Protein AF-0000000082841157 (afdb_homodimer)

Structure (mmCIF, N/CA/C/O backbone):
data_AF-0000000082841157-model_v1
#
loop_
_entity.id
_entity.type
_entity.pdbx_description
1 polymer 'Dynein light chain'
#
loop_
_atom_site.group_PDB
_atom_site.id
_atom_site.type_symbol
_atom_site.label_atom_id
_atom_site.label_alt_id
_atom_site.label_comp_id
_atom_site.label_asym_id
_atom_site.label_entity_id
_atom_site.label_seq_id
_atom_site.pdbx_PDB_ins_code
_atom_site.Cartn_x
_atom_site.Cartn_y
_atom_site.Cartn_z
_atom_site.occupancy
_atom_site.B_iso_or_equiv
_atom_site.auth_seq_id
_atom_site.auth_comp_id
_atom_site.auth_asym_id
_atom_site.auth_atom_id
_atom_site.pdbx_PDB_model_num
ATOM 1 N N . MET A 1 1 ? -47.795 63.375 42.175 1 25.03 1 MET A N 1
ATOM 2 C CA . MET A 1 1 ? -47.16 64.369 41.315 1 25.03 1 MET A CA 1
ATOM 3 C C . MET A 1 1 ? -45.869 64.887 41.943 1 25.03 1 MET A C 1
ATOM 5 O O . MET A 1 1 ? -45.318 65.895 41.497 1 25.03 1 MET A O 1
ATOM 9 N N . ASN A 1 2 ? -45.456 64.253 43.171 1 25.73 2 ASN A N 1
ATOM 10 C CA . ASN A 1 2 ? -44.278 64.797 43.839 1 25.73 2 ASN A CA 1
ATOM 11 C C . ASN A 1 2 ? -43.046 64.738 42.94 1 25.73 2 ASN A C 1
ATOM 13 O O . ASN A 1 2 ? -42.687 63.669 42.443 1 25.73 2 ASN A O 1
ATOM 17 N N . LEU A 1 3 ? -42.666 65.901 42.311 1 23.17 3 LEU A N 1
ATOM 18 C CA . LEU A 1 3 ? -41.691 66.565 41.453 1 23.17 3 LEU A CA 1
ATOM 19 C C . LEU A 1 3 ? -40.285 66.439 42.029 1 23.17 3 LEU A C 1
ATOM 21 O O . LEU A 1 3 ? -39.968 67.061 43.046 1 23.17 3 LEU A O 1
ATOM 25 N N . LEU A 1 4 ? -39.888 65.17 42.385 1 26.65 4 LEU A N 1
ATOM 26 C CA . LEU A 1 4 ? -38.624 64.921 43.07 1 26.65 4 LEU A CA 1
ATOM 27 C C . LEU A 1 4 ? -37.456 65.502 42.281 1 26.65 4 LEU A C 1
ATOM 29 O O . LEU A 1 4 ? -37.29 65.201 41.096 1 26.65 4 LEU A O 1
ATOM 33 N N . THR A 1 5 ? -37.166 66.819 42.562 1 25.97 5 THR A N 1
ATOM 34 C CA . THR A 1 5 ? -36.203 67.767 42.012 1 25.97 5 THR A CA 1
ATOM 35 C C . THR A 1 5 ? -34.8 67.168 42.001 1 25.97 5 THR A C 1
ATOM 37 O O . THR A 1 5 ? -34.309 66.705 43.032 1 25.97 5 THR A O 1
ATOM 40 N N . MET A 1 6 ? -34.453 66.586 40.915 1 25.11 6 MET A N 1
ATOM 41 C CA . MET A 1 6 ? -33.321 65.774 40.478 1 25.11 6 MET A CA 1
ATOM 42 C C . MET A 1 6 ? -32.03 66.587 40.497 1 25.11 6 MET A C 1
ATOM 44 O O . MET A 1 6 ? -31.922 67.604 39.809 1 25.11 6 MET A O 1
ATOM 48 N N . MET A 1 7 ? -31.578 66.875 41.772 1 29.62 7 MET A N 1
ATOM 49 C CA . MET A 1 7 ? -30.447 67.789 41.905 1 29.62 7 MET A CA 1
ATOM 50 C C . MET A 1 7 ? -29.285 67.348 41.021 1 29.62 7 MET A C 1
ATOM 52 O O . MET A 1 7 ? -29.064 66.151 40.83 1 29.62 7 MET A O 1
ATOM 56 N N . PRO A 1 8 ? -28.659 68.215 40.203 1 27.72 8 PRO A N 1
ATOM 57 C CA . PRO A 1 8 ? -27.721 68.138 39.081 1 27.72 8 PRO A CA 1
ATOM 58 C C . PRO A 1 8 ? -26.309 67.753 39.517 1 27.72 8 PRO A C 1
ATOM 60 O O . PRO A 1 8 ? -25.715 68.427 40.364 1 27.72 8 PRO A O 1
ATOM 63 N N . TRP A 1 9 ? -26.11 66.472 40.032 1 28.31 9 TRP A N 1
ATOM 64 C CA . TRP A 1 9 ? -24.869 66.104 40.706 1 28.31 9 TRP A CA 1
ATOM 65 C C . TRP A 1 9 ? -23.658 66.48 39.859 1 28.31 9 TRP A C 1
ATOM 67 O O . TRP A 1 9 ? -23.705 66.404 38.629 1 28.31 9 TRP A O 1
ATOM 77 N N . LYS A 1 10 ? -22.808 67.336 40.467 1 29.37 10 LYS A N 1
ATOM 78 C CA . LYS A 1 10 ? -21.567 68.008 40.094 1 29.37 10 LYS A CA 1
ATOM 79 C C . LYS A 1 10 ? -20.581 67.03 39.461 1 29.37 10 LYS A C 1
ATOM 81 O O . LYS A 1 10 ? -20.353 65.94 39.991 1 29.37 10 LYS A O 1
ATOM 86 N N . ARG A 1 11 ? -20.259 67.183 38.201 1 27.43 11 ARG A N 1
ATOM 87 C CA . ARG A 1 11 ? -19.461 66.531 37.168 1 27.43 11 ARG A CA 1
ATOM 88 C C . ARG A 1 11 ? -17.984 66.516 37.544 1 27.43 11 ARG A C 1
ATOM 90 O O . ARG A 1 11 ? -17.31 67.546 37.478 1 27.43 11 ARG A O 1
ATOM 97 N N . ARG A 1 12 ? -17.567 65.983 38.762 1 27.89 12 ARG A N 1
ATOM 98 C CA . ARG A 1 12 ? -16.152 66.096 39.098 1 27.89 12 ARG A CA 1
ATOM 99 C C . ARG A 1 12 ? -15.278 65.514 37.992 1 27.89 12 ARG A C 1
ATOM 101 O O . ARG A 1 12 ? -15.516 64.396 37.53 1 27.89 12 ARG A O 1
ATOM 108 N N . SER A 1 13 ? -14.61 66.364 37.188 1 26.44 13 SER A N 1
ATOM 109 C CA . SER A 1 13 ? -13.725 66.227 36.037 1 26.44 13 SER A CA 1
ATOM 110 C C . SER A 1 13 ? -12.478 65.424 36.391 1 26.44 13 SER A C 1
ATOM 112 O O . SER A 1 13 ? -11.511 65.398 35.626 1 26.44 13 SER A O 1
ATOM 114 N N . THR A 1 14 ? -12.53 64.388 37.203 1 25.85 14 THR A N 1
ATOM 115 C CA . THR A 1 14 ? -11.249 63.808 37.59 1 25.85 14 THR A CA 1
ATOM 116 C C . THR A 1 14 ? -10.481 63.324 36.364 1 25.85 14 THR A C 1
ATOM 118 O O . THR A 1 14 ? -10.966 62.471 35.617 1 25.85 14 THR A O 1
ATOM 121 N N . THR A 1 15 ? -9.624 64.118 35.759 1 28.81 15 THR A N 1
ATOM 122 C CA . THR A 1 15 ? -8.718 63.905 34.636 1 28.81 15 THR A CA 1
ATOM 123 C C . THR A 1 15 ? -7.68 62.838 34.974 1 28.81 15 THR A C 1
ATOM 125 O O . THR A 1 15 ? -6.771 63.079 35.771 1 28.81 15 THR A O 1
ATOM 128 N N . SER A 1 16 ? -7.961 61.821 35.714 1 26.24 16 SER A N 1
ATOM 129 C CA . SER A 1 16 ? -6.819 60.976 36.044 1 26.24 16 SER A CA 1
ATOM 130 C C . SER A 1 16 ? -6.09 60.515 34.786 1 26.24 16 SER A C 1
ATOM 132 O O . SER A 1 16 ? -6.718 60.033 33.841 1 26.24 16 SER A O 1
ATOM 134 N N . GLU A 1 17 ? -4.877 61.111 34.537 1 29.9 17 GLU A N 1
ATOM 135 C CA . GLU A 1 17 ? -3.842 60.88 33.534 1 29.9 17 GLU A CA 1
ATOM 136 C C . GLU A 1 17 ? -3.36 59.432 33.561 1 29.9 17 GLU A C 1
ATOM 138 O O . GLU A 1 17 ? -2.836 58.965 34.574 1 29.9 17 GLU A O 1
ATOM 143 N N . LEU A 1 18 ? -4.173 58.496 33.195 1 28.46 18 LEU A N 1
ATOM 144 C CA . LEU A 1 18 ? -3.761 57.103 33.07 1 28.46 18 LEU A CA 1
ATOM 145 C C . LEU A 1 18 ? -2.479 56.987 32.251 1 28.46 18 LEU A C 1
ATOM 147 O O . LEU A 1 18 ? -2.436 57.409 31.094 1 28.46 18 LEU A O 1
ATOM 151 N N . GLU A 1 19 ? -1.321 57.091 32.99 1 32.47 19 GLU A N 1
ATOM 152 C CA . GLU A 1 19 ? -0.021 56.784 32.403 1 32.47 19 GLU A CA 1
ATOM 153 C C . GLU A 1 19 ? -0.034 55.422 31.713 1 32.47 19 GLU A C 1
ATOM 155 O O . GLU A 1 19 ? -0.36 54.409 32.335 1 32.47 19 GLU A O 1
ATOM 160 N N . ALA A 1 20 ? -0.44 55.362 30.49 1 29.13 20 ALA A N 1
ATOM 161 C CA . ALA A 1 20 ? -0.392 54.2 29.607 1 29.13 20 ALA A CA 1
ATOM 162 C C . ALA A 1 20 ? 0.996 53.565 29.611 1 29.13 20 ALA A C 1
ATOM 164 O O . ALA A 1 20 ? 1.971 54.186 29.181 1 29.13 20 ALA A O 1
ATOM 165 N N . LYS A 1 21 ? 1.338 52.951 30.678 1 32.74 21 LYS A N 1
ATOM 166 C CA . LYS A 1 21 ? 2.572 52.189 30.51 1 32.74 21 LYS A CA 1
ATOM 167 C C . LYS A 1 21 ? 2.485 51.261 29.302 1 32.74 21 LYS A C 1
ATOM 169 O O . LYS A 1 21 ? 1.537 50.483 29.178 1 32.74 21 LYS A O 1
ATOM 174 N N . SER A 1 22 ? 2.921 51.726 28.148 1 29.24 22 SER A N 1
ATOM 175 C CA . SER A 1 22 ? 3.137 50.991 26.906 1 29.24 22 SER A CA 1
ATOM 176 C C . SER A 1 22 ? 3.896 49.692 27.158 1 29.24 22 SER A C 1
ATOM 178 O O . SER A 1 22 ? 5.013 49.711 27.68 1 29.24 22 SER A O 1
ATOM 180 N N . THR A 1 23 ? 3.288 48.741 27.791 1 33.14 23 THR A N 1
ATOM 181 C CA . THR A 1 23 ? 3.926 47.431 27.717 1 33.14 23 THR A CA 1
ATOM 182 C C . THR A 1 23 ? 4.351 47.116 26.285 1 33.14 23 THR A C 1
ATOM 184 O O . THR A 1 23 ? 3.56 47.262 25.351 1 33.14 23 THR A O 1
ATOM 187 N N . SER A 1 24 ? 5.631 47.301 25.966 1 30.2 24 SER A N 1
ATOM 188 C CA . SER A 1 24 ? 6.352 46.902 24.761 1 30.2 24 SER A CA 1
ATOM 189 C C . SER A 1 24 ? 6.03 45.462 24.375 1 30.2 24 SER A C 1
ATOM 191 O O . SER A 1 24 ? 6.042 44.568 25.224 1 30.2 24 SER A O 1
ATOM 193 N N . ASP A 1 25 ? 5.039 45.258 23.518 1 35.91 25 ASP A N 1
ATOM 194 C CA . ASP A 1 25 ? 4.733 44.036 22.781 1 35.91 25 ASP A CA 1
ATOM 195 C C . ASP A 1 25 ? 6.008 43.373 22.264 1 35.91 25 ASP A C 1
ATOM 197 O O . ASP A 1 25 ? 6.71 43.937 21.423 1 35.91 25 ASP A O 1
ATOM 201 N N . SER A 1 26 ? 6.878 42.863 23.07 1 37.74 26 SER A N 1
AT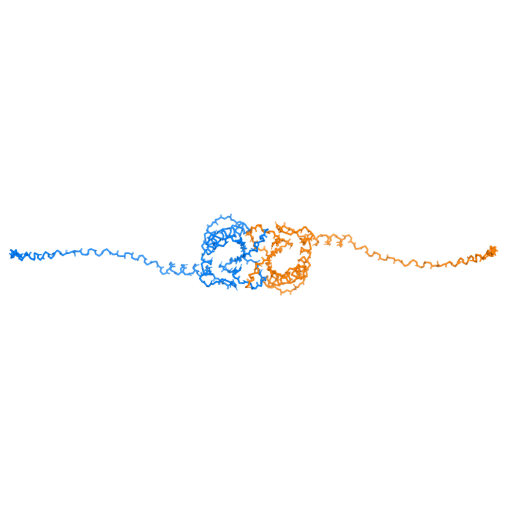OM 202 C CA . SER A 1 26 ? 7.906 41.988 22.517 1 37.74 26 SER A CA 1
ATOM 203 C C . SER A 1 26 ? 7.315 41.012 21.505 1 37.74 26 SER A C 1
ATOM 205 O O . SER A 1 26 ? 6.632 40.058 21.882 1 37.74 26 SER A O 1
ATOM 207 N N . SER A 1 27 ? 6.612 41.47 20.501 1 39.31 27 SER A N 1
ATOM 208 C CA . SER A 1 27 ? 6.406 40.613 19.338 1 39.31 27 SER A CA 1
ATOM 209 C C . SER A 1 27 ? 7.692 39.891 18.948 1 39.31 27 SER A C 1
ATOM 211 O O . SER A 1 27 ? 8.638 40.516 18.465 1 39.31 27 SER A O 1
ATOM 213 N N . LYS A 1 28 ? 8.152 39.012 19.697 1 41.65 28 LYS A N 1
ATOM 214 C CA . LYS A 1 28 ? 9.247 38.163 19.235 1 41.65 28 LYS A CA 1
ATOM 215 C C . LYS A 1 28 ? 9.12 37.865 17.744 1 41.65 28 LYS A C 1
ATOM 217 O O . LYS A 1 28 ? 8.171 37.205 17.316 1 41.65 28 LYS A O 1
ATOM 222 N N . THR A 1 29 ? 9.494 38.749 16.832 1 46.71 29 THR A N 1
ATOM 223 C CA . THR A 1 29 ? 9.867 38.52 15.44 1 46.71 29 THR A CA 1
ATOM 224 C C . THR A 1 29 ? 10.583 37.182 15.285 1 46.71 29 THR A C 1
ATOM 226 O O . THR A 1 29 ? 11.669 36.986 15.834 1 46.71 29 THR A O 1
ATOM 229 N N . LEU A 1 30 ? 9.862 36.141 15.339 1 49.91 30 LEU A N 1
ATOM 230 C CA . LEU A 1 30 ? 10.545 34.96 14.821 1 49.91 30 LEU A CA 1
ATOM 231 C C . LEU A 1 30 ? 11.523 35.339 13.714 1 49.91 30 LEU A C 1
ATOM 233 O O . LEU A 1 30 ? 11.144 36.003 12.746 1 49.91 30 LEU A O 1
ATOM 237 N N . SER A 1 31 ? 12.738 35.501 14.013 1 52.43 31 SER A N 1
ATOM 238 C CA . SER A 1 31 ? 13.775 35.866 13.054 1 52.43 31 SER A CA 1
ATOM 239 C C . SER A 1 31 ? 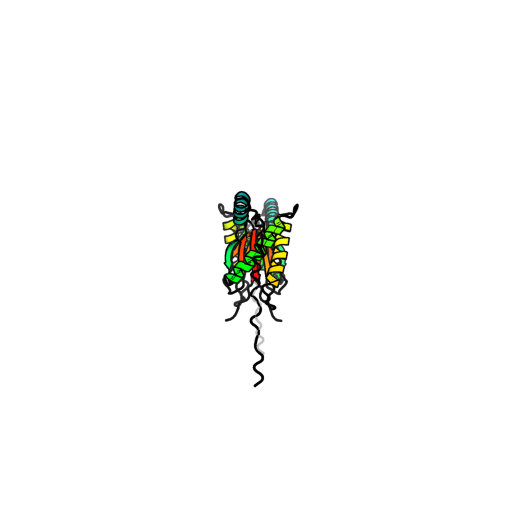13.516 35.233 11.691 1 52.43 31 SER A C 1
ATOM 241 O O . SER A 1 31 ? 12.94 34.146 11.605 1 52.43 31 SER A O 1
ATOM 243 N N . LEU A 1 32 ? 13.641 36.13 10.738 1 53.29 32 LEU A N 1
ATOM 244 C CA . LEU A 1 32 ? 13.578 35.739 9.334 1 53.29 32 LEU A CA 1
ATOM 245 C C . LEU A 1 32 ? 14.19 34.358 9.126 1 53.29 32 LEU A C 1
ATOM 247 O O . LEU A 1 32 ? 13.692 33.568 8.321 1 53.29 32 LEU A O 1
ATOM 251 N N . LYS A 1 33 ? 15.134 34.10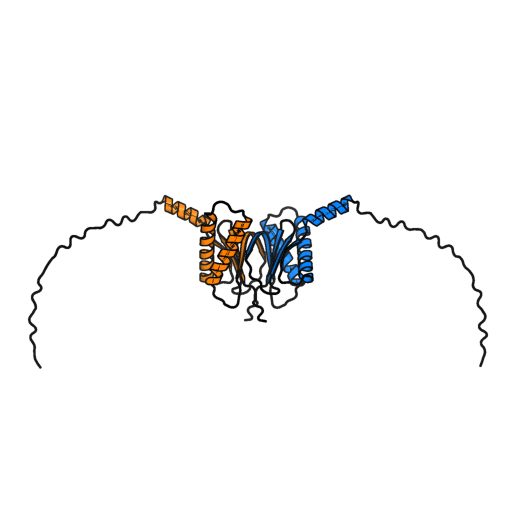1 9.855 1 51.07 33 LYS A N 1
ATOM 252 C CA . LYS A 1 33 ? 15.803 32.806 9.778 1 51.07 33 LYS A CA 1
ATOM 253 C C . LYS A 1 33 ? 14.882 31.682 10.243 1 51.07 33 LYS A C 1
ATOM 255 O O . LYS A 1 33 ? 14.844 30.611 9.634 1 51.07 33 LYS A O 1
ATOM 260 N N . GLU A 1 34 ? 14.181 31.925 11.35 1 55.18 34 GLU A N 1
ATOM 261 C CA . GLU A 1 34 ? 13.246 30.906 11.816 1 55.18 34 GLU A CA 1
ATOM 262 C C . GLU A 1 34 ? 12.085 30.735 10.84 1 55.18 34 GLU A C 1
ATOM 264 O O . GLU A 1 34 ? 11.572 29.628 10.665 1 55.18 34 GLU A O 1
ATOM 269 N N . GLN A 1 35 ? 11.67 31.85 10.333 1 53.48 35 GLN A N 1
ATOM 270 C CA . GLN A 1 35 ? 10.638 31.797 9.302 1 53.48 35 GLN A CA 1
ATOM 271 C C . GLN A 1 35 ? 11.125 31.031 8.075 1 53.48 35 GLN A C 1
ATOM 273 O O . GLN A 1 35 ? 10.377 30.246 7.49 1 53.48 35 GLN A O 1
ATOM 278 N N . ILE A 1 36 ? 12.299 31.406 7.689 1 52.34 36 ILE A N 1
ATOM 279 C CA . ILE A 1 36 ? 12.916 30.727 6.555 1 52.34 36 ILE A CA 1
ATOM 280 C C . ILE A 1 36 ? 13.096 29.245 6.875 1 52.34 36 ILE A C 1
ATOM 282 O O . ILE A 1 36 ? 12.803 28.384 6.042 1 52.34 36 ILE A O 1
ATOM 286 N N . VAL A 1 37 ? 13.658 28.952 8.028 1 51.94 37 VAL A N 1
ATOM 287 C CA . VAL A 1 37 ? 13.842 27.561 8.431 1 51.94 37 VAL A CA 1
ATOM 288 C C . VAL A 1 37 ? 12.483 26.879 8.567 1 51.94 37 VAL A C 1
ATOM 290 O O . VAL A 1 37 ? 12.339 25.698 8.239 1 51.94 37 VAL A O 1
ATOM 293 N N . SER A 1 38 ? 11.561 27.632 9.126 1 52.35 38 SER A N 1
ATOM 294 C CA . SER A 1 38 ? 10.203 27.108 9.225 1 52.35 38 SER A CA 1
ATOM 295 C C . SER A 1 38 ? 9.589 26.897 7.845 1 52.35 38 SER A C 1
ATOM 297 O O . SER A 1 38 ? 8.91 25.895 7.608 1 52.35 38 SER A O 1
ATOM 299 N N . ARG A 1 39 ? 9.845 27.923 7.069 1 52.2 39 ARG A N 1
ATOM 300 C CA . ARG A 1 39 ? 9.366 27.78 5.698 1 52.2 39 ARG A CA 1
ATOM 301 C C . ARG A 1 39 ? 10.058 26.616 4.996 1 52.2 39 ARG A C 1
ATOM 303 O O . ARG A 1 39 ? 9.429 25.888 4.225 1 52.2 39 ARG A O 1
ATOM 310 N N . ARG A 1 40 ? 11.343 26.625 5.099 1 51.37 40 ARG A N 1
ATOM 311 C CA . ARG A 1 40 ? 12.101 25.54 4.485 1 51.37 40 ARG A CA 1
ATOM 312 C C . ARG A 1 40 ? 11.678 24.188 5.049 1 51.37 40 ARG A C 1
ATOM 314 O O . ARG A 1 40 ? 11.557 23.211 4.308 1 51.37 40 ARG A O 1
ATOM 321 N N . LYS A 1 41 ? 11.705 24.119 6.396 1 53.96 41 LYS A N 1
ATOM 322 C CA . LYS A 1 41 ? 11.19 22.916 7.043 1 53.96 41 LYS A CA 1
ATOM 323 C C . LYS A 1 41 ? 9.776 22.597 6.564 1 53.96 41 LYS A C 1
ATOM 325 O O . LYS A 1 41 ? 9.427 21.429 6.379 1 53.96 41 LYS A O 1
ATOM 330 N N . SER A 1 42 ? 9.036 23.775 6.421 1 56.79 42 SER A N 1
ATOM 331 C CA . SER A 1 42 ? 7.64 23.637 6.021 1 56.79 42 SER A CA 1
ATOM 332 C C . SER A 1 42 ? 7.52 23.011 4.636 1 56.79 42 SER A C 1
ATOM 334 O O . SER A 1 42 ? 6.677 22.139 4.414 1 56.79 42 SER A O 1
ATOM 336 N N . ARG A 1 43 ? 8.496 23.444 3.799 1 63.59 43 ARG A N 1
ATOM 337 C CA . ARG A 1 43 ? 8.423 22.946 2.429 1 63.59 43 ARG A CA 1
ATOM 338 C C . ARG A 1 43 ? 8.755 21.459 2.368 1 63.59 43 ARG A C 1
ATOM 340 O O . ARG A 1 43 ? 8.238 20.736 1.514 1 63.59 43 ARG A O 1
ATOM 347 N N . LEU A 1 44 ? 9.559 21.048 3.431 1 73.77 44 LEU A N 1
ATOM 348 C CA . LEU A 1 44 ? 10.026 19.667 3.455 1 73.77 44 LEU A CA 1
ATOM 349 C C . LEU A 1 44 ? 8.875 18.709 3.747 1 73.77 44 LEU A C 1
ATOM 351 O O . LEU A 1 44 ? 8.898 17.555 3.313 1 73.77 44 LEU A O 1
ATOM 355 N N . PHE A 1 45 ? 7.783 19.313 4.341 1 84.13 45 PHE A N 1
ATOM 356 C CA . PHE A 1 45 ? 6.715 18.402 4.736 1 84.13 45 PHE A CA 1
ATOM 357 C C . PHE A 1 45 ? 5.405 18.774 4.052 1 84.13 45 PHE A C 1
ATOM 359 O O . PHE A 1 45 ? 4.325 18.444 4.546 1 84.13 45 PHE A O 1
ATOM 366 N N . ASP A 1 46 ? 5.6 19.473 2.944 1 91.12 46 ASP A N 1
ATOM 367 C CA . ASP A 1 46 ? 4.397 19.733 2.161 1 91.12 46 ASP A CA 1
ATOM 368 C C . ASP A 1 46 ? 3.801 18.434 1.623 1 91.12 46 ASP A C 1
ATOM 370 O O . ASP A 1 46 ? 4.533 17.54 1.194 1 91.12 46 ASP A O 1
ATOM 374 N N . ALA A 1 47 ? 2.459 18.409 1.721 1 95.58 47 ALA A N 1
ATOM 375 C CA . ALA A 1 47 ? 1.763 17.215 1.247 1 95.58 47 ALA A CA 1
ATOM 376 C C . ALA A 1 47 ? 1.519 17.283 -0.257 1 95.58 47 ALA A C 1
ATOM 378 O O . ALA A 1 47 ? 1.062 18.306 -0.773 1 95.58 47 ALA A O 1
ATOM 379 N N . ARG A 1 48 ? 1.93 16.335 -1.005 1 96.35 48 ARG A N 1
ATOM 380 C CA . ARG A 1 48 ? 1.564 16.12 -2.402 1 96.35 48 ARG A CA 1
ATOM 381 C C . ARG A 1 48 ? 0.473 15.062 -2.525 1 96.35 48 ARG A C 1
ATOM 383 O O . ARG A 1 48 ? 0.675 13.907 -2.144 1 96.35 48 ARG A O 1
ATOM 390 N N . ILE A 1 49 ? -0.675 15.473 -3.055 1 96.31 49 ILE A N 1
ATOM 391 C CA . ILE A 1 49 ? -1.797 14.548 -3.17 1 96.31 49 ILE A CA 1
ATOM 392 C C . ILE A 1 49 ? -1.79 13.898 -4.551 1 96.31 49 ILE A C 1
ATOM 394 O O . ILE A 1 49 ? -1.97 14.577 -5.565 1 96.31 49 ILE A O 1
ATOM 398 N N . PHE A 1 50 ? -1.58 12.66 -4.561 1 94.68 50 PHE A N 1
ATOM 399 C CA . PHE A 1 50 ? -1.569 11.942 -5.83 1 94.68 50 PHE A CA 1
ATOM 400 C C . PHE A 1 50 ? -2.981 11.537 -6.235 1 94.68 50 PHE A C 1
ATOM 402 O O . PHE A 1 50 ? -3.311 11.519 -7.422 1 94.68 50 PHE A O 1
ATOM 409 N N . TYR A 1 51 ? -3.794 11.132 -5.252 1 91.7 51 TYR A N 1
ATOM 410 C CA . TYR A 1 51 ? -5.166 10.7 -5.498 1 91.7 51 TYR A CA 1
ATOM 411 C C . TYR A 1 51 ? -6.02 10.857 -4.246 1 91.7 51 TYR A C 1
ATOM 413 O O . TYR A 1 51 ? -5.565 10.57 -3.136 1 91.7 51 TYR A O 1
ATOM 421 N N . SER A 1 52 ? -7.265 11.365 -4.443 1 91.74 52 SER A N 1
ATOM 422 C CA . SER A 1 52 ? -8.226 11.404 -3.345 1 91.74 52 SER A CA 1
ATOM 423 C C . SER A 1 52 ? -9.659 11.343 -3.863 1 91.74 52 SER A C 1
ATOM 425 O O . SER A 1 52 ? -10.029 12.093 -4.769 1 91.74 52 SER A O 1
ATOM 427 N N . ASP A 1 53 ? -10.391 10.491 -3.227 1 86.4 53 ASP A N 1
ATOM 428 C CA . ASP A 1 53 ? -11.824 10.436 -3.498 1 86.4 53 ASP A CA 1
ATOM 429 C C . ASP A 1 53 ? -12.618 11.142 -2.401 1 86.4 53 ASP A C 1
ATOM 431 O O . ASP A 1 53 ? -13.825 10.933 -2.269 1 86.4 53 ASP A O 1
ATOM 435 N N . TYR A 1 54 ? -11.955 11.952 -1.651 1 86.23 54 TYR A N 1
ATOM 436 C CA . TYR A 1 54 ? -12.584 12.742 -0.599 1 86.23 54 TYR A CA 1
ATOM 437 C C . TYR A 1 54 ? -12.641 14.216 -0.984 1 86.23 54 TYR A C 1
ATOM 439 O O . TYR A 1 54 ? -11.923 14.657 -1.884 1 86.23 54 TYR A O 1
ATOM 447 N N . GLY A 1 55 ? -13.495 14.87 -0.35 1 88.37 55 GLY A N 1
ATOM 448 C CA . GLY A 1 55 ? -13.555 16.307 -0.562 1 88.37 55 GLY A CA 1
ATOM 449 C C . GLY A 1 55 ? -12.279 17.023 -0.162 1 88.37 55 GLY A C 1
ATOM 450 O O . GLY A 1 55 ? -11.458 16.473 0.575 1 88.37 55 GLY A O 1
ATOM 451 N N . PRO A 1 56 ? -12.071 18.241 -0.664 1 92.24 56 PRO A N 1
ATOM 452 C CA . PRO A 1 56 ? -10.838 18.987 -0.399 1 92.24 56 PRO A CA 1
ATOM 453 C C . PRO A 1 56 ? -10.602 19.226 1.09 1 92.24 56 PRO A C 1
ATOM 455 O O . PRO A 1 56 ? -9.459 19.185 1.552 1 92.24 56 PRO A O 1
ATOM 458 N N . ASP A 1 57 ? -11.692 19.531 1.804 1 92.6 57 ASP A N 1
ATOM 459 C CA . ASP A 1 57 ? -11.542 19.8 3.231 1 92.6 57 ASP A CA 1
ATOM 460 C C . ASP A 1 57 ? -11.095 18.547 3.981 1 92.6 57 ASP A C 1
ATOM 462 O O . ASP A 1 57 ? -10.192 18.608 4.818 1 92.6 57 ASP A O 1
ATOM 466 N N . GLU A 1 58 ? -11.742 17.403 3.653 1 89.31 58 GLU A N 1
ATOM 467 C CA . GLU A 1 58 ? -11.378 16.137 4.282 1 89.31 58 GLU A CA 1
ATOM 468 C C . GLU A 1 58 ? -9.953 15.729 3.918 1 89.31 58 GLU A C 1
ATOM 470 O O . GLU A 1 58 ? -9.195 15.271 4.775 1 89.31 58 GLU A O 1
ATOM 475 N N . THR A 1 59 ? -9.626 15.937 2.687 1 93.28 59 THR A N 1
ATOM 476 C CA . THR A 1 59 ? -8.282 15.626 2.212 1 93.28 59 THR A CA 1
ATOM 477 C C . THR A 1 59 ? -7.24 16.46 2.952 1 93.28 59 THR A C 1
ATOM 479 O O . THR A 1 59 ? -6.215 15.934 3.392 1 93.28 59 THR A O 1
ATOM 482 N N . ARG A 1 60 ? -7.493 17.672 3.134 1 94.03 60 ARG A N 1
ATOM 483 C CA . ARG A 1 60 ? -6.572 18.566 3.828 1 94.03 60 ARG A CA 1
ATOM 484 C C . ARG A 1 60 ? -6.419 18.167 5.292 1 94.03 60 ARG A C 1
ATOM 486 O O . ARG A 1 60 ? -5.32 18.228 5.846 1 94.03 60 ARG A O 1
ATOM 493 N N . HIS A 1 61 ? -7.507 17.822 5.847 1 94.36 61 HIS A N 1
ATOM 494 C CA . HIS A 1 61 ? -7.478 17.412 7.246 1 94.36 61 HIS A CA 1
ATOM 495 C C . HIS A 1 61 ? -6.65 16.145 7.433 1 94.36 61 HIS A C 1
ATOM 497 O O . HIS A 1 61 ? -5.809 16.076 8.332 1 94.36 61 HIS A O 1
ATOM 503 N N . ILE A 1 62 ? -6.871 15.199 6.592 1 94.32 62 ILE A N 1
ATOM 504 C CA . ILE A 1 62 ? -6.138 13.939 6.653 1 94.32 62 ILE A CA 1
ATOM 505 C C . ILE A 1 62 ? -4.649 14.198 6.432 1 94.32 62 ILE A C 1
ATOM 507 O O . ILE A 1 62 ? -3.804 13.636 7.133 1 94.32 62 ILE A O 1
ATOM 511 N N . ALA A 1 63 ? -4.327 15.04 5.487 1 96.75 63 ALA A N 1
ATOM 512 C CA . ALA A 1 63 ? -2.937 15.401 5.219 1 96.75 63 ALA A CA 1
ATOM 513 C C . ALA A 1 63 ? -2.293 16.046 6.443 1 96.75 63 ALA A C 1
ATOM 515 O O . ALA A 1 63 ? -1.13 15.779 6.754 1 96.75 63 ALA A O 1
ATOM 516 N N . LYS A 1 64 ? -3.053 16.862 7.09 1 96.43 64 LYS A N 1
ATOM 517 C CA . LYS A 1 64 ? -2.537 17.537 8.276 1 96.43 64 LYS A CA 1
ATOM 518 C C . LYS A 1 64 ? -2.243 16.54 9.393 1 96.43 64 LYS A C 1
ATOM 520 O O . LYS A 1 64 ? -1.19 16.606 10.031 1 96.43 64 LYS A O 1
ATOM 525 N N . ILE A 1 65 ? -3.193 15.636 9.63 1 96.38 65 ILE A N 1
ATOM 526 C CA . ILE A 1 65 ? -2.997 14.591 10.629 1 96.38 65 ILE A CA 1
ATOM 527 C C . ILE A 1 65 ? -1.73 13.8 10.307 1 96.38 65 ILE A C 1
ATOM 529 O O . ILE A 1 65 ? -0.887 13.585 11.181 1 96.38 65 ILE A O 1
ATOM 533 N N . SER A 1 66 ? -1.582 13.392 9.073 1 97.37 66 SER A N 1
ATOM 534 C CA . SER A 1 66 ? -0.448 12.588 8.628 1 97.37 66 SER A CA 1
ATOM 535 C C . SER A 1 66 ? 0.866 13.34 8.806 1 97.37 66 SER A C 1
ATOM 537 O O . SER A 1 66 ? 1.852 12.773 9.281 1 97.37 66 SER A O 1
ATOM 539 N N . ARG A 1 67 ? 0.857 14.599 8.452 1 97.16 67 ARG A N 1
ATOM 540 C CA . ARG A 1 67 ? 2.054 15.425 8.569 1 97.16 67 ARG A CA 1
ATOM 541 C C . ARG A 1 67 ? 2.526 15.504 10.018 1 97.16 67 ARG A C 1
ATOM 543 O O . ARG A 1 67 ? 3.715 15.342 10.299 1 97.16 67 ARG A O 1
ATOM 550 N N . ASN A 1 68 ? 1.587 15.733 10.87 1 96.33 68 ASN A N 1
ATOM 551 C CA . ASN A 1 68 ? 1.929 15.847 12.284 1 96.33 68 ASN A CA 1
ATOM 552 C C . ASN A 1 68 ? 2.549 14.558 12.816 1 96.33 68 ASN A C 1
ATOM 554 O O . ASN A 1 68 ? 3.53 14.597 13.56 1 96.33 68 ASN A O 1
ATOM 558 N N . ILE A 1 69 ? 1.992 13.445 12.434 1 96.94 69 ILE A N 1
ATOM 559 C CA . ILE A 1 69 ? 2.472 12.149 12.902 1 96.94 69 ILE A CA 1
ATOM 560 C C . ILE A 1 69 ? 3.872 11.888 12.352 1 96.94 69 ILE A C 1
ATOM 562 O O . ILE A 1 69 ? 4.763 11.453 13.086 1 96.94 69 ILE A O 1
ATOM 566 N N . ILE A 1 70 ? 4.093 12.19 11.066 1 96.34 70 ILE A N 1
ATOM 567 C CA . ILE A 1 70 ? 5.378 11.964 10.415 1 96.34 70 ILE A CA 1
ATOM 568 C C . ILE A 1 70 ? 6.444 12.852 11.053 1 96.34 70 ILE A C 1
ATOM 570 O O . ILE A 1 70 ? 7.546 12.39 11.358 1 96.34 70 ILE A O 1
ATOM 574 N N . GLU A 1 71 ? 6.113 14.116 11.267 1 93.64 71 GLU A N 1
ATOM 575 C CA . GLU A 1 71 ? 7.048 15.055 11.879 1 93.64 71 GLU A CA 1
ATOM 576 C C . GLU A 1 71 ? 7.468 14.588 13.27 1 93.64 71 GLU A C 1
ATOM 578 O O . GLU A 1 71 ? 8.649 14.646 13.62 1 93.64 71 GLU A O 1
ATOM 583 N N . ASN A 1 72 ? 6.482 14.127 13.99 1 93.59 72 ASN A N 1
ATOM 584 C CA . ASN A 1 72 ? 6.762 13.648 15.339 1 93.59 72 ASN A CA 1
ATOM 585 C C . ASN A 1 72 ? 7.604 12.375 15.32 1 93.59 72 ASN A C 1
ATOM 587 O O . ASN A 1 72 ? 8.499 12.205 16.149 1 93.59 72 ASN A O 1
ATOM 591 N N . ALA A 1 73 ? 7.251 11.459 14.411 1 93.26 73 ALA A N 1
ATOM 592 C CA . ALA A 1 73 ? 7.98 10.197 14.315 1 93.26 73 ALA A CA 1
ATOM 593 C C . ALA A 1 73 ? 9.436 10.434 13.923 1 93.26 73 ALA A C 1
ATOM 595 O O . ALA A 1 73 ? 10.331 9.71 14.365 1 93.26 73 ALA A O 1
ATOM 596 N N . MET A 1 74 ? 9.687 11.37 13.117 1 89.53 74 MET A N 1
ATOM 597 C CA . MET A 1 74 ? 11.029 11.648 12.616 1 89.53 74 MET A CA 1
ATOM 598 C C . MET A 1 74 ? 11.929 12.173 13.73 1 89.53 74 MET A C 1
ATOM 600 O O . MET A 1 74 ? 13.155 12.133 13.614 1 89.53 74 MET A O 1
ATOM 604 N N . LYS A 1 75 ? 11.341 12.66 14.767 1 87.9 75 LYS A N 1
ATOM 605 C CA . LYS A 1 75 ? 12.102 13.166 15.906 1 87.9 75 LYS A CA 1
ATOM 606 C C . LYS A 1 75 ? 12.646 12.02 16.756 1 87.9 75 LYS A C 1
ATOM 608 O O . LYS A 1 75 ? 13.558 12.217 17.561 1 87.9 75 LYS A O 1
ATOM 613 N N . THR A 1 76 ? 12.004 10.824 16.649 1 83.39 76 THR A N 1
ATOM 614 C CA . THR A 1 76 ? 12.431 9.667 17.428 1 83.39 76 THR A CA 1
ATOM 615 C C . THR A 1 76 ? 13.692 9.049 16.832 1 83.39 76 THR A C 1
ATOM 617 O O . THR A 1 76 ? 13.758 8.801 15.626 1 83.39 76 THR A O 1
ATOM 620 N N . ARG A 1 77 ? 14.768 8.819 17.75 1 75.68 77 ARG A N 1
ATOM 621 C CA . ARG A 1 77 ? 16.069 8.277 17.372 1 75.68 77 ARG A CA 1
ATOM 622 C C . ARG A 1 77 ? 16.088 6.758 17.502 1 75.68 77 ARG A C 1
ATOM 624 O O . ARG A 1 77 ? 15.373 6.192 18.332 1 75.68 77 ARG A O 1
ATOM 631 N N . TYR A 1 78 ? 16.536 5.93 16.302 1 83.49 78 TYR A N 1
ATOM 632 C CA . TYR A 1 78 ? 16.937 4.531 16.405 1 83.49 78 TYR A CA 1
ATOM 633 C C . TYR A 1 78 ? 15.812 3.607 15.956 1 83.49 78 TYR A C 1
ATOM 635 O O . TYR A 1 78 ? 15.331 2.78 16.734 1 83.49 78 TYR A O 1
ATOM 643 N N . MET A 1 79 ? 15.234 3.798 14.929 1 88.16 79 MET A N 1
ATOM 644 C CA . MET A 1 79 ? 14.24 2.893 14.359 1 88.16 79 MET A CA 1
ATOM 645 C C . MET A 1 79 ? 14.646 2.451 12.958 1 88.16 79 MET A C 1
ATOM 647 O O . MET A 1 79 ? 15.169 3.248 12.178 1 88.16 79 MET A O 1
ATOM 651 N N . SER A 1 80 ? 14.548 1.159 12.804 1 92.79 80 SER A N 1
ATOM 652 C CA . SER A 1 80 ? 14.717 0.692 11.432 1 92.79 80 SER A CA 1
ATOM 653 C C . SER A 1 80 ? 13.648 1.274 10.514 1 92.79 80 SER A C 1
ATOM 655 O O . SER A 1 80 ? 12.595 1.716 10.98 1 92.79 80 SER A O 1
ATOM 657 N N . GLU A 1 81 ? 13.892 1.309 9.254 1 93.42 81 GLU A N 1
ATOM 658 C CA . GLU A 1 81 ? 12.916 1.797 8.285 1 93.42 81 GLU A CA 1
ATOM 659 C C . GLU A 1 81 ? 11.604 1.024 8.384 1 93.42 81 GLU A C 1
ATOM 661 O O . GLU A 1 81 ? 10.523 1.611 8.303 1 93.42 81 GLU A O 1
ATOM 666 N N . GLU A 1 82 ? 11.763 -0.241 8.545 1 93.67 82 GLU A N 1
ATOM 667 C CA . GLU A 1 82 ? 10.581 -1.093 8.646 1 93.67 82 GLU A CA 1
ATOM 668 C C . GLU A 1 82 ? 9.745 -0.733 9.871 1 93.67 82 GLU A C 1
ATOM 670 O O . GLU A 1 82 ? 8.522 -0.61 9.78 1 93.67 82 GLU A O 1
ATOM 675 N N . GLU A 1 83 ? 10.396 -0.594 10.998 1 94.39 83 GLU A N 1
ATOM 676 C CA . GLU A 1 83 ? 9.699 -0.212 12.222 1 94.39 83 GLU A CA 1
ATOM 677 C C . GLU A 1 83 ? 9.072 1.173 12.091 1 94.39 83 GLU A C 1
ATOM 679 O O . GLU A 1 83 ? 7.966 1.408 12.583 1 94.39 83 GLU A O 1
ATOM 684 N N . PHE A 1 84 ? 9.852 2.036 11.45 1 96.33 84 PHE A N 1
ATOM 685 C CA . PHE A 1 84 ? 9.383 3.399 11.231 1 96.33 84 PHE A CA 1
ATOM 686 C C . PHE A 1 84 ? 8.082 3.402 10.436 1 96.33 84 PHE A C 1
ATOM 688 O O . PHE A 1 84 ? 7.091 3.999 10.86 1 96.33 84 PHE A O 1
ATOM 695 N N . TYR A 1 85 ? 7.984 2.689 9.374 1 97.4 85 TYR A N 1
ATOM 696 C CA . TYR A 1 85 ? 6.796 2.685 8.528 1 97.4 85 TYR A CA 1
ATOM 697 C C . TYR A 1 85 ? 5.658 1.917 9.19 1 97.4 85 TYR A C 1
ATOM 699 O O . TYR A 1 85 ? 4.486 2.261 9.019 1 97.4 85 TYR A O 1
ATOM 707 N N . LYS A 1 86 ? 6.015 0.904 9.939 1 96.98 86 LYS A N 1
ATOM 708 C CA . LYS A 1 86 ? 4.99 0.191 10.696 1 96.98 86 LYS A CA 1
ATOM 709 C C . LYS A 1 86 ? 4.322 1.107 11.717 1 96.98 86 LYS A C 1
ATOM 711 O O . LYS A 1 86 ? 3.096 1.109 11.85 1 96.98 86 LYS A O 1
ATOM 716 N N . ARG A 1 87 ? 5.05 1.854 12.391 1 96.1 87 ARG A N 1
ATOM 717 C CA . ARG A 1 87 ? 4.542 2.796 13.382 1 96.1 87 ARG A CA 1
ATOM 718 C C . ARG A 1 87 ? 3.692 3.878 12.725 1 96.1 87 ARG A C 1
ATOM 720 O O . ARG A 1 87 ? 2.606 4.203 13.21 1 96.1 87 ARG A O 1
ATOM 727 N N . LEU A 1 88 ? 4.183 4.39 11.635 1 97.86 88 LEU A N 1
ATOM 728 C CA . LEU A 1 88 ? 3.444 5.428 10.924 1 97.86 88 LEU A CA 1
ATOM 729 C C . LEU A 1 88 ? 2.08 4.913 10.475 1 97.86 88 LEU A C 1
ATOM 731 O O . LEU A 1 88 ? 1.062 5.575 10.688 1 97.86 88 LEU A O 1
ATOM 735 N N . ALA A 1 89 ? 2.092 3.768 9.885 1 97.9 89 ALA A N 1
ATOM 736 C CA . ALA A 1 89 ? 0.844 3.2 9.382 1 97.9 89 ALA A CA 1
ATOM 737 C C . ALA A 1 89 ? -0.163 3.002 10.512 1 97.9 89 ALA A C 1
ATOM 739 O O . ALA A 1 89 ? -1.34 3.343 10.369 1 97.9 89 ALA A O 1
ATOM 740 N N . SER A 1 90 ? 0.319 2.509 11.619 1 95.95 90 SER A N 1
ATOM 741 C CA . SER A 1 90 ? -0.551 2.244 12.76 1 95.95 90 SER A CA 1
ATOM 742 C C . SER A 1 90 ? -1.109 3.539 13.341 1 95.95 90 SER A C 1
ATOM 744 O O . SER A 1 90 ? -2.311 3.645 13.595 1 95.95 90 SER A O 1
ATOM 746 N N . GLU A 1 91 ? -0.273 4.505 13.523 1 96.32 91 GLU A N 1
ATOM 747 C CA . GLU A 1 91 ? -0.689 5.76 14.142 1 96.32 91 GLU A CA 1
ATOM 748 C C . GLU A 1 91 ? -1.624 6.545 13.226 1 96.32 91 GLU A C 1
ATOM 750 O O . GLU A 1 91 ? -2.616 7.115 13.684 1 96.32 91 GLU A O 1
ATOM 755 N N . ILE A 1 92 ? -1.315 6.602 11.955 1 96.61 92 ILE A N 1
ATOM 756 C CA . ILE A 1 92 ? -2.147 7.346 11.015 1 96.61 92 ILE A CA 1
ATOM 757 C C . ILE A 1 92 ? -3.511 6.672 10.889 1 96.61 92 ILE A C 1
ATOM 759 O O . ILE A 1 92 ? -4.545 7.344 10.886 1 96.61 92 ILE A O 1
ATOM 763 N N . GLN A 1 93 ? -3.487 5.369 10.751 1 93.01 93 GLN A N 1
ATOM 764 C CA . GLN A 1 93 ? -4.741 4.625 10.694 1 93.01 93 GLN A CA 1
ATOM 765 C C . GLN A 1 93 ? -5.628 4.95 11.892 1 93.01 93 GLN A C 1
ATOM 767 O O . GLN A 1 93 ? -6.826 5.197 11.735 1 93.01 93 GLN A O 1
ATOM 772 N N . LEU A 1 94 ? -5.093 4.904 13.077 1 91.41 94 LEU A N 1
ATOM 773 C CA . LEU A 1 94 ? -5.83 5.135 14.315 1 91.41 94 LEU A CA 1
ATOM 774 C C . LEU A 1 94 ? -6.384 6.555 14.361 1 91.41 94 LEU A C 1
ATOM 776 O O . LEU A 1 94 ? -7.57 6.755 14.631 1 91.41 94 LEU A O 1
ATOM 780 N N . GLU A 1 95 ? -5.577 7.563 14.043 1 92.99 95 GLU A N 1
ATOM 781 C CA . GLU A 1 95 ? -5.972 8.962 14.172 1 92.99 95 GLU A CA 1
ATOM 782 C C . GLU A 1 95 ? -6.985 9.351 13.099 1 92.99 95 GLU A C 1
ATOM 784 O O . GLU A 1 95 ? -7.941 10.078 13.375 1 92.99 95 GLU A O 1
ATOM 789 N N . VAL A 1 96 ? -6.791 8.877 11.903 1 91.43 96 VAL A N 1
ATOM 790 C CA . VAL A 1 96 ? -7.744 9.168 10.837 1 91.43 96 VAL A CA 1
ATOM 791 C C . VAL A 1 96 ? -9.058 8.438 11.104 1 91.43 96 VAL A C 1
ATOM 793 O O . VAL A 1 96 ? -10.137 8.973 10.839 1 91.43 96 VAL A O 1
ATOM 796 N N . GLY A 1 97 ? -8.89 7.214 11.576 1 86.12 97 GLY A N 1
ATOM 797 C CA . GLY A 1 97 ? -10.08 6.454 11.923 1 86.12 97 GLY A CA 1
ATOM 798 C C . GLY A 1 97 ? -10.949 7.145 12.957 1 86.12 97 GLY A C 1
ATOM 799 O O . GLY A 1 97 ? -12.172 6.993 12.95 1 86.12 97 GLY A O 1
ATOM 800 N N . LYS A 1 98 ? -10.415 7.856 13.873 1 85.56 98 LYS A N 1
ATOM 801 C CA . LYS A 1 98 ? -11.145 8.61 14.888 1 85.56 98 LYS A CA 1
ATOM 802 C C . LYS A 1 98 ? -11.914 9.77 14.264 1 85.56 98 LYS A C 1
ATOM 804 O O . LYS A 1 98 ? -12.994 10.132 14.736 1 85.56 98 LYS A O 1
ATOM 809 N N . TYR A 1 99 ? -11.3 10.304 13.343 1 79.89 99 TYR A N 1
ATOM 810 C CA . TYR A 1 99 ? -11.854 11.501 12.72 1 79.89 99 TYR A CA 1
ATOM 811 C C . TYR A 1 99 ? -12.982 11.143 11.759 1 79.89 99 TYR A C 1
ATOM 813 O O . TYR A 1 99 ? -14.032 11.79 11.757 1 79.89 99 TYR A O 1
ATOM 821 N N . VAL A 1 100 ? -12.639 10.153 10.921 1 68.74 100 VAL A N 1
ATOM 822 C CA . VAL A 1 100 ? -13.628 9.814 9.903 1 68.74 100 VAL A CA 1
ATOM 823 C C . VAL A 1 100 ? -14.575 8.743 10.439 1 68.74 100 VAL A C 1
ATOM 825 O O . VAL A 1 100 ? -14.299 7.546 10.323 1 68.74 100 VAL A O 1
ATOM 828 N N . ARG A 1 101 ? -15.403 9.068 11.475 1 55.1 101 ARG A N 1
ATOM 829 C CA . ARG A 1 101 ? -16.304 8.17 12.19 1 55.1 101 ARG A CA 1
ATOM 830 C C . ARG A 1 101 ? -17.3 7.519 11.235 1 55.1 101 ARG A C 1
ATOM 832 O O . ARG A 1 101 ? -18.13 8.204 10.634 1 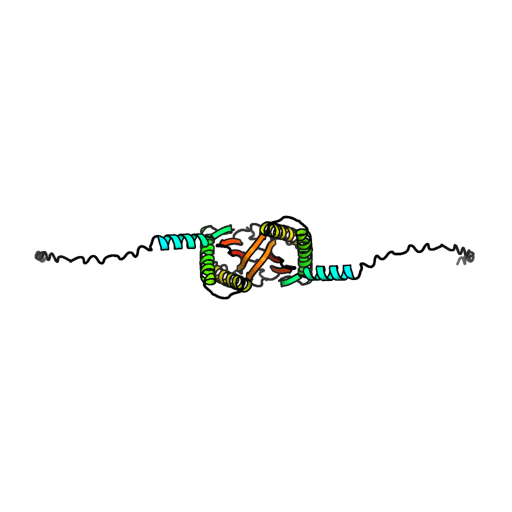55.1 101 ARG A O 1
ATOM 839 N N . ASN A 1 102 ? -16.891 6.743 10.314 1 54.62 102 ASN A N 1
ATOM 840 C CA . ASN A 1 102 ? -17.906 5.887 9.709 1 54.62 102 ASN A CA 1
ATOM 841 C C . ASN A 1 102 ? -17.824 4.459 10.242 1 54.62 102 ASN A C 1
ATOM 843 O O . ASN A 1 102 ? -16.779 3.813 10.141 1 54.62 102 ASN A O 1
ATOM 847 N N . VAL A 1 103 ? -18.734 4.113 11.185 1 48.29 103 VAL A N 1
ATOM 848 C CA . VAL A 1 103 ? -18.922 2.883 11.948 1 48.29 103 VAL A CA 1
ATOM 849 C C . VAL A 1 103 ? -18.724 1.674 11.036 1 48.29 103 VAL A C 1
ATOM 851 O O . VAL A 1 103 ? -18.27 0.618 11.485 1 48.29 103 VAL A O 1
ATOM 854 N N . ILE A 1 104 ? -18.985 1.799 9.762 1 47.97 104 ILE A N 1
ATOM 855 C CA . ILE A 1 104 ? -19.227 0.635 8.916 1 47.97 104 ILE A CA 1
ATOM 856 C C . ILE A 1 104 ? -17.927 0.215 8.234 1 47.97 104 ILE A C 1
ATOM 858 O O . ILE A 1 104 ? -17.841 -0.878 7.669 1 47.97 104 ILE A O 1
ATOM 862 N N . SER A 1 105 ? -16.828 1.082 8.361 1 57.05 105 SER A N 1
ATOM 863 C CA . SER A 1 105 ? -15.65 0.643 7.622 1 57.05 105 SER A CA 1
ATOM 864 C C . SER A 1 105 ? -14.382 0.805 8.454 1 57.05 105 SER A C 1
ATOM 866 O O . SER A 1 105 ? -14.33 1.641 9.359 1 57.05 105 SER A O 1
ATOM 868 N N . THR A 1 106 ? -13.601 -0.196 8.347 1 72.28 106 THR A N 1
ATOM 869 C CA . THR A 1 106 ? -12.309 -0.156 9.023 1 72.28 106 THR A CA 1
ATOM 870 C C . THR A 1 106 ? -11.244 0.457 8.119 1 72.28 106 THR A C 1
ATOM 872 O O . THR A 1 106 ? -11.233 0.213 6.91 1 72.28 106 THR A O 1
ATOM 875 N N . TRP A 1 107 ? -10.528 1.473 8.593 1 83 107 TRP A N 1
ATOM 876 C CA . TRP A 1 107 ? -9.446 2.143 7.878 1 83 107 TRP A CA 1
ATOM 877 C C . TRP A 1 107 ? -8.187 1.282 7.866 1 83 107 TRP A C 1
ATOM 879 O O . TRP A 1 107 ? -7.848 0.653 8.872 1 83 107 TRP A O 1
ATOM 889 N N . SER A 1 108 ? -7.625 1.204 6.75 1 90.3 108 SER A N 1
ATOM 890 C CA . SER A 1 108 ? -6.294 0.631 6.579 1 90.3 108 SER A CA 1
ATOM 891 C C . SER A 1 108 ? -5.297 1.681 6.1 1 90.3 108 SER A C 1
ATOM 893 O O . SER A 1 108 ? -5.672 2.63 5.409 1 90.3 108 SER A O 1
ATOM 895 N N . CYS A 1 109 ? -4.097 1.515 6.47 1 95.46 109 CYS A N 1
ATOM 896 C CA . CYS A 1 109 ? -3.081 2.489 6.086 1 95.46 109 CYS A CA 1
ATOM 897 C C . CYS A 1 109 ? -1.81 1.794 5.615 1 95.46 109 CYS A C 1
ATOM 899 O O . CYS A 1 109 ? -1.34 0.85 6.253 1 95.46 109 CYS A O 1
ATOM 901 N N . VAL A 1 110 ? -1.294 2.171 4.487 1 97.91 110 VAL A N 1
ATOM 902 C CA . VAL A 1 110 ? 0.033 1.82 3.992 1 97.91 110 VAL A CA 1
ATOM 903 C C . VAL A 1 110 ? 0.975 3.012 4.147 1 97.91 110 VAL A C 1
ATOM 905 O O . VAL A 1 110 ? 0.624 4.139 3.789 1 97.91 110 VAL A O 1
ATOM 908 N N . ALA A 1 111 ? 2.144 2.857 4.703 1 98.63 111 ALA A N 1
ATOM 909 C CA . ALA A 1 111 ? 3.177 3.884 4.816 1 98.63 111 ALA A CA 1
ATOM 910 C C . ALA A 1 111 ? 4.521 3.369 4.31 1 98.63 111 ALA A C 1
ATOM 912 O O . ALA A 1 111 ? 4.929 2.252 4.639 1 98.63 111 ALA A O 1
ATOM 913 N N . GLY A 1 112 ? 5.185 4.115 3.54 1 98.31 112 GLY A N 1
ATOM 914 C CA . GLY A 1 112 ? 6.474 3.762 2.966 1 98.31 112 GLY A CA 1
ATOM 915 C C . GLY A 1 112 ? 7.03 4.831 2.045 1 98.31 112 GLY A C 1
ATOM 916 O O . GLY A 1 112 ? 6.523 5.954 2.012 1 98.31 112 GLY A O 1
ATOM 917 N N . ASN A 1 113 ? 8.179 4.535 1.337 1 97.32 113 ASN A N 1
ATOM 918 C CA . ASN A 1 113 ? 8.748 5.552 0.46 1 97.32 113 ASN A CA 1
ATOM 919 C C . ASN A 1 113 ? 9.035 4.996 -0.932 1 97.32 113 ASN A C 1
ATOM 921 O O . ASN A 1 113 ? 9.358 5.75 -1.852 1 97.32 113 ASN A O 1
ATOM 925 N N . ASN A 1 114 ? 8.897 3.653 -1.067 1 97.17 114 ASN A N 1
ATOM 926 C CA . ASN A 1 114 ? 9.225 3.059 -2.358 1 97.17 114 ASN A CA 1
ATOM 927 C C . ASN A 1 114 ? 8.164 2.054 -2.799 1 97.17 114 ASN A C 1
ATOM 929 O O . ASN A 1 114 ? 8.396 0.844 -2.765 1 97.17 114 ASN A O 1
ATOM 933 N N . PHE A 1 115 ? 7.005 2.541 -3.153 1 98.3 115 PHE A N 1
ATOM 934 C CA . PHE A 1 115 ? 5.905 1.742 -3.68 1 98.3 115 PHE A CA 1
ATOM 935 C C . PHE A 1 115 ? 5.035 2.57 -4.619 1 98.3 115 PHE A C 1
ATOM 937 O O . PHE A 1 115 ? 5.112 3.801 -4.62 1 98.3 115 PHE A O 1
ATOM 944 N N . SER A 1 116 ? 4.3 1.976 -5.428 1 97.85 116 SER A N 1
ATOM 945 C CA . SER A 1 116 ? 3.28 2.566 -6.289 1 97.85 116 SER A CA 1
ATOM 946 C C . SER A 1 116 ? 1.951 1.83 -6.155 1 97.85 116 SER A C 1
ATOM 948 O O . SER A 1 116 ? 1.888 0.754 -5.556 1 97.85 116 SER A O 1
ATOM 950 N N . ILE A 1 117 ? 0.936 2.418 -6.6 1 96.46 117 ILE A N 1
ATOM 951 C CA . ILE A 1 117 ? -0.392 1.831 -6.46 1 96.46 117 ILE A CA 1
ATOM 952 C C . ILE A 1 117 ? -1.119 1.875 -7.802 1 96.46 117 ILE A C 1
ATOM 954 O O . ILE A 1 117 ? -0.89 2.778 -8.61 1 96.46 117 ILE A O 1
ATOM 958 N N . CYS A 1 118 ? -1.882 0.885 -8.092 1 94.44 118 CYS A N 1
ATOM 959 C CA . CYS A 1 118 ? -2.898 0.891 -9.138 1 94.44 118 CYS A CA 1
ATOM 960 C C . CYS A 1 118 ? -4.286 0.658 -8.553 1 94.44 118 CYS A C 1
ATOM 962 O O . CYS A 1 118 ? -4.565 -0.415 -8.015 1 94.44 118 CYS A O 1
ATOM 964 N N . THR A 1 119 ? -5.049 1.729 -8.548 1 87.78 119 THR A N 1
ATOM 965 C CA . THR A 1 119 ? -6.365 1.656 -7.924 1 87.78 119 THR A CA 1
ATOM 966 C C . THR A 1 119 ? -7.445 2.152 -8.881 1 87.78 119 THR A C 1
ATOM 968 O O . THR A 1 119 ? -7.144 2.81 -9.879 1 87.78 119 THR A O 1
ATOM 971 N N . GLU A 1 120 ? -8.611 1.667 -8.752 1 73.25 120 GLU A N 1
ATOM 972 C CA . GLU A 1 120 ? -9.75 2.164 -9.517 1 73.25 120 GLU A CA 1
ATOM 973 C C . GLU A 1 120 ? -10.667 3.021 -8.649 1 73.25 120 GLU A C 1
ATOM 975 O O . GLU A 1 120 ? -10.804 2.774 -7.449 1 73.25 120 GLU A O 1
ATOM 980 N N . ALA A 1 121 ? -11.077 4.124 -9.225 1 58.97 121 ALA A N 1
ATOM 981 C CA . ALA A 1 121 ? -11.811 5.235 -8.624 1 58.97 121 ALA A CA 1
ATOM 982 C C . ALA A 1 121 ? -13.107 4.751 -7.979 1 58.97 121 ALA A C 1
ATOM 984 O O . ALA A 1 121 ? -13.854 3.976 -8.58 1 58.97 121 ALA A O 1
ATOM 985 N N . LYS A 1 122 ? -13.173 4.57 -6.781 1 62.2 122 LYS A N 1
ATOM 986 C CA . LYS A 1 122 ? -14.479 4.505 -6.1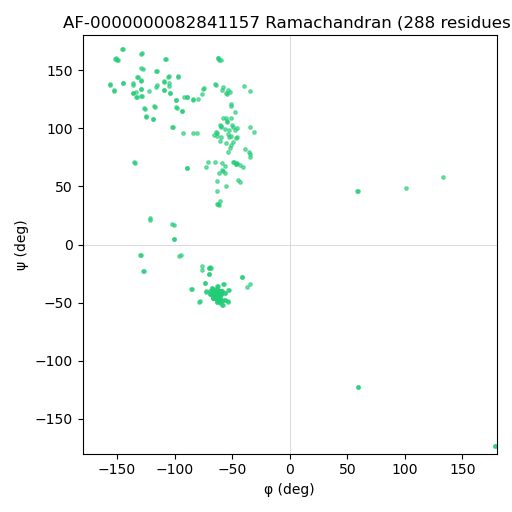32 1 62.2 122 LYS A CA 1
ATOM 987 C C . LYS A 1 122 ? -14.671 5.668 -5.163 1 62.2 122 LYS A C 1
ATOM 989 O O . LYS A 1 122 ? -13.708 6.144 -4.559 1 62.2 122 LYS A O 1
ATOM 994 N N . ALA A 1 123 ? -15.813 6.281 -5.151 1 60.16 123 ALA A N 1
ATOM 995 C CA . ALA A 1 123 ? -16.096 7.467 -4.346 1 60.16 123 ALA A CA 1
ATOM 996 C C . ALA A 1 123 ? -15.814 7.206 -2.869 1 60.16 123 ALA A C 1
ATOM 998 O O . ALA A 1 123 ? -16.254 6.196 -2.315 1 60.16 123 ALA A O 1
ATOM 999 N N . ASP A 1 124 ? -15.033 8.137 -2.225 1 57.97 124 ASP A N 1
ATOM 1000 C CA . ASP A 1 124 ? -14.756 8.29 -0.8 1 57.97 124 ASP A CA 1
ATOM 1001 C C . ASP A 1 124 ? -14.12 7.026 -0.226 1 57.97 124 ASP A C 1
ATOM 1003 O O . ASP A 1 124 ? -14.536 6.539 0.828 1 57.97 124 ASP A O 1
ATOM 1007 N N . SER A 1 125 ? -13.168 6.484 -0.88 1 75.24 125 SER A N 1
ATOM 1008 C CA . SER A 1 125 ? -12.645 5.198 -0.429 1 75.24 125 SER A CA 1
ATOM 1009 C C . SER A 1 125 ? -11.131 5.247 -0.255 1 75.24 125 SER A C 1
ATOM 1011 O O . SER A 1 125 ? -10.575 4.54 0.588 1 75.24 125 SER A O 1
ATOM 1013 N N . ILE A 1 126 ? -10.475 6.243 -0.978 1 88.26 126 ILE A N 1
ATOM 1014 C CA . ILE A 1 126 ? -9.023 6.108 -1.007 1 88.26 126 ILE A CA 1
ATOM 1015 C C . ILE A 1 126 ? -8.376 7.491 -0.987 1 88.26 126 ILE A C 1
ATOM 1017 O O . ILE A 1 126 ? -8.833 8.407 -1.676 1 88.26 126 ILE A O 1
ATOM 1021 N N . ILE A 1 127 ? -7.347 7.708 -0.281 1 93.4 127 ILE A N 1
ATOM 1022 C CA . ILE A 1 127 ? -6.448 8.855 -0.343 1 93.4 127 ILE A CA 1
ATOM 1023 C C . ILE A 1 127 ? -5.004 8.373 -0.459 1 93.4 127 ILE A C 1
ATOM 1025 O O . ILE A 1 127 ? -4.572 7.498 0.296 1 93.4 127 ILE A O 1
ATOM 1029 N N . PHE A 1 128 ? -4.278 8.865 -1.44 1 96.43 128 PHE A N 1
ATOM 1030 C CA . PHE A 1 128 ? -2.869 8.576 -1.68 1 96.43 128 PHE A CA 1
ATOM 1031 C C . PHE A 1 128 ? -2.06 9.863 -1.773 1 96.43 128 PHE A C 1
ATOM 1033 O O . PHE A 1 128 ? -2.278 10.677 -2.673 1 96.43 128 PHE A O 1
ATOM 1040 N N . LEU A 1 129 ? -1.122 10.056 -0.853 1 97.95 129 LEU A N 1
ATOM 1041 C CA . LEU A 1 129 ? -0.378 11.309 -0.778 1 97.95 129 LEU A CA 1
ATOM 1042 C C . LEU A 1 129 ? 1.063 11.06 -0.345 1 97.95 129 LEU A C 1
ATOM 1044 O O . LEU A 1 129 ? 1.409 9.95 0.065 1 97.95 129 LEU A O 1
ATOM 1048 N N . ALA A 1 130 ? 1.869 12.032 -0.458 1 97.69 130 ALA A N 1
ATOM 1049 C CA . ALA A 1 130 ? 3.241 12.009 0.043 1 97.69 130 ALA A CA 1
ATOM 1050 C C . ALA A 1 130 ? 3.533 13.239 0.897 1 97.69 130 ALA A C 1
ATOM 1052 O O . ALA A 1 130 ? 3.091 14.345 0.576 1 97.69 130 ALA A O 1
ATOM 1053 N N . ILE A 1 131 ? 4.235 13.079 1.905 1 97.13 131 ILE A N 1
ATOM 1054 C CA . ILE A 1 131 ? 4.807 14.13 2.739 1 97.13 131 ILE A CA 1
ATOM 1055 C C . ILE A 1 131 ? 6.318 13.938 2.848 1 97.13 131 ILE A C 1
ATOM 1057 O O . ILE A 1 131 ? 6.785 13.004 3.504 1 97.13 131 ILE A O 1
ATOM 1061 N N . GLY A 1 132 ? 7.083 14.856 2.205 1 94.05 132 GLY A N 1
ATOM 1062 C CA . GLY A 1 132 ? 8.494 14.554 2.031 1 94.05 132 GLY A CA 1
ATOM 1063 C C . GLY A 1 132 ? 8.74 13.275 1.253 1 94.05 132 GLY A C 1
ATOM 1064 O O . GLY A 1 132 ? 8.222 13.106 0.147 1 94.05 132 GLY A O 1
ATOM 1065 N N . ASP A 1 133 ? 9.46 12.359 1.889 1 92.95 133 ASP A N 1
ATOM 1066 C CA . ASP A 1 133 ? 9.789 11.113 1.204 1 92.95 133 ASP A CA 1
ATOM 1067 C C . ASP A 1 133 ? 8.872 9.979 1.656 1 92.95 133 ASP A C 1
ATOM 1069 O O . ASP A 1 133 ? 9.015 8.84 1.205 1 92.95 133 ASP A O 1
ATOM 1073 N N . VAL A 1 134 ? 7.902 10.303 2.484 1 97.17 134 VAL A N 1
ATOM 1074 C CA . VAL A 1 134 ? 6.999 9.282 3.006 1 97.17 134 VAL A CA 1
ATOM 1075 C C . VAL A 1 134 ? 5.703 9.277 2.198 1 97.17 134 VAL A C 1
ATOM 1077 O O . VAL A 1 134 ? 5.048 10.313 2.057 1 97.17 134 VAL A O 1
ATOM 1080 N N . LYS A 1 135 ? 5.334 8.161 1.654 1 98.16 135 LYS A N 1
ATOM 1081 C CA . LYS A 1 135 ? 4.048 7.966 0.991 1 98.16 135 LYS A CA 1
ATOM 1082 C C . LYS A 1 135 ? 3.038 7.315 1.932 1 98.16 135 LYS A C 1
ATOM 1084 O O . LYS A 1 135 ? 3.39 6.426 2.71 1 98.16 135 LYS A O 1
ATOM 1089 N N . ILE A 1 136 ? 1.773 7.75 1.764 1 98.22 136 ILE A N 1
ATOM 1090 C CA . ILE A 1 136 ? 0.685 7.244 2.593 1 98.22 136 ILE A CA 1
ATOM 1091 C C . ILE A 1 136 ? -0.504 6.869 1.712 1 98.22 136 ILE A C 1
ATOM 1093 O O . ILE A 1 136 ? -0.95 7.67 0.886 1 98.22 136 ILE A O 1
ATOM 1097 N N . LEU A 1 137 ? -0.964 5.704 1.859 1 96.61 137 LEU A N 1
ATOM 1098 C CA . LEU A 1 137 ? -2.215 5.268 1.246 1 96.61 137 LEU A CA 1
ATOM 1099 C C . LEU A 1 137 ? -3.239 4.889 2.311 1 96.61 137 LEU A C 1
ATOM 1101 O O . LEU A 1 137 ? -2.989 4.004 3.132 1 96.61 137 LEU A O 1
ATOM 1105 N N . LEU A 1 138 ? -4.303 5.561 2.321 1 93.23 138 LEU A N 1
ATOM 1106 C CA . LEU A 1 138 ? -5.436 5.237 3.18 1 93.23 138 LEU A CA 1
ATOM 1107 C C . LEU A 1 138 ? -6.605 4.703 2.359 1 93.23 138 LEU A C 1
ATOM 1109 O O . LEU A 1 138 ? -6.943 5.265 1.314 1 93.23 138 LEU A O 1
ATOM 1113 N N . PHE A 1 139 ? -7.121 3.623 2.862 1 88.81 139 PHE A N 1
ATOM 1114 C CA . PHE A 1 139 ? -8.26 3.063 2.144 1 88.81 139 PHE A CA 1
ATOM 1115 C C . PHE A 1 139 ? -9.21 2.357 3.104 1 88.81 139 PHE A C 1
ATOM 1117 O O . PHE A 1 139 ? -8.813 1.965 4.203 1 88.81 139 PHE A O 1
ATOM 1124 N N . ARG A 1 140 ? -10.388 2.252 2.614 1 83.17 140 ARG A N 1
ATOM 1125 C CA . ARG A 1 140 ? -11.405 1.529 3.37 1 83.17 140 ARG A CA 1
ATOM 1126 C C . ARG A 1 140 ? -11.739 0.197 2.705 1 83.17 140 ARG A C 1
ATOM 1128 O O . ARG A 1 140 ? -11.719 0.088 1.478 1 83.17 140 ARG A O 1
ATOM 1135 N N . THR A 1 141 ? -11.92 -0.793 3.511 1 75.46 141 THR A N 1
ATOM 1136 C CA . THR A 1 141 ? -12.319 -2.095 2.989 1 75.46 141 THR A CA 1
ATOM 1137 C C . THR A 1 141 ? -13.795 -2.361 3.27 1 75.46 141 THR A C 1
ATOM 1139 O O . THR A 1 141 ? -14.356 -1.827 4.229 1 75.46 141 THR A O 1
ATOM 1142 N N . PRO A 1 142 ? -14.516 -3.098 2.257 1 62.02 142 PRO A N 1
ATOM 1143 C CA . PRO A 1 142 ? -15.942 -3.372 2.442 1 62.02 142 PRO A CA 1
ATOM 1144 C C . PRO A 1 142 ? -16.231 -4.158 3.719 1 62.02 142 PRO A C 1
ATOM 1146 O O . PRO A 1 142 ? -15.399 -4.955 4.16 1 62.02 142 PRO A O 1
ATOM 1149 N N . PHE A 1 143 ? -17.257 -3.657 4.466 1 53.28 143 PHE A N 1
ATOM 1150 C CA . PHE A 1 143 ? -17.743 -4.437 5.598 1 53.28 143 PHE A CA 1
ATOM 1151 C C . PHE A 1 143 ? -18.683 -5.541 5.13 1 53.28 143 PHE A C 1
ATOM 1153 O O . PHE A 1 143 ? -19.54 -5.313 4.274 1 53.28 143 PHE A O 1
ATOM 1160 N N . GLU A 1 144 ? -18.224 -6.802 4.917 1 49.23 144 GLU A N 1
ATOM 1161 C CA . GLU A 1 144 ? -19.294 -7.765 4.674 1 49.23 144 GLU A CA 1
ATOM 1162 C C . GLU A 1 144 ? -20.2 -7.903 5.894 1 49.23 144 GLU A C 1
ATOM 1164 O O . GLU A 1 144 ? -19.724 -8.171 7 1 49.23 144 GLU A O 1
ATOM 1169 N N . ARG A 1 145 ? -21.299 -7.217 5.942 1 38.26 145 ARG A N 1
ATOM 1170 C CA . ARG A 1 145 ? -22.355 -7.662 6.845 1 38.26 145 ARG A CA 1
ATOM 1171 C C . ARG A 1 145 ? -22.612 -9.158 6.693 1 38.26 145 ARG A C 1
ATOM 1173 O O . ARG A 1 145 ? -22.839 -9.644 5.583 1 38.26 145 ARG A O 1
ATOM 1180 N N . LYS A 1 146 ? -22.019 -9.968 7.608 1 35.12 146 LYS A N 1
ATOM 1181 C CA . LYS A 1 146 ? -22.76 -11.213 7.782 1 35.12 146 LYS A CA 1
ATOM 1182 C C . LYS A 1 146 ? -24.252 -10.945 7.958 1 35.12 146 LYS A C 1
ATOM 1184 O O . LYS A 1 146 ? -24.641 -9.965 8.597 1 35.12 146 LYS A O 1
ATOM 1189 N N . MET B 1 1 ? -34.684 -74.183 -32.297 1 25.81 1 MET B N 1
ATOM 1190 C CA . MET B 1 1 ? -33.573 -74.771 -31.554 1 25.81 1 MET B CA 1
ATOM 1191 C C . MET B 1 1 ? -32.382 -75.028 -32.47 1 25.81 1 MET B C 1
ATOM 1193 O O . MET B 1 1 ? -32.122 -76.17 -32.852 1 25.81 1 MET B O 1
ATOM 1197 N N . ASN B 1 2 ? -32.172 -74.132 -33.544 1 25.88 2 ASN B N 1
ATOM 1198 C CA . ASN B 1 2 ? -31.182 -74.313 -34.6 1 25.88 2 ASN B CA 1
ATOM 1199 C C . ASN B 1 2 ? -29.759 -74.234 -34.055 1 25.88 2 ASN B C 1
ATOM 1201 O O . ASN B 1 2 ? -29.373 -73.226 -33.459 1 25.88 2 ASN B O 1
ATOM 1205 N N . LEU B 1 3 ? -29.121 -75.389 -33.715 1 23.77 3 LEU B N 1
ATOM 1206 C CA . LEU B 1 3 ? -27.844 -75.816 -33.155 1 23.77 3 LEU B CA 1
ATOM 1207 C C . LEU B 1 3 ? -26.69 -75.431 -34.075 1 23.77 3 LEU B C 1
ATOM 1209 O O . LEU B 1 3 ? -26.481 -76.062 -35.113 1 23.77 3 LEU B O 1
ATOM 1213 N N . LEU B 1 4 ? -26.665 -74.177 -34.577 1 25.71 4 LEU B N 1
ATOM 1214 C CA . LEU B 1 4 ? -25.713 -73.788 -35.612 1 25.71 4 LEU B CA 1
ATOM 1215 C C . LEU B 1 4 ? -24.279 -73.959 -35.123 1 25.71 4 LEU B C 1
ATOM 1217 O O . LEU B 1 4 ? -23.905 -73.419 -34.079 1 25.71 4 LEU B O 1
ATOM 1221 N N . THR B 1 5 ? -23.677 -75.141 -35.319 1 26.09 5 THR B N 1
ATOM 1222 C CA . THR B 1 5 ? -22.373 -75.702 -34.98 1 26.09 5 THR B CA 1
ATOM 1223 C C . THR B 1 5 ? -21.251 -74.87 -35.594 1 26.09 5 THR B C 1
ATOM 1225 O O . THR B 1 5 ? -21.13 -74.789 -36.818 1 26.09 5 THR B O 1
ATOM 1228 N N . MET B 1 6 ? -21.095 -73.662 -35.029 1 25.31 6 MET B N 1
ATOM 1229 C CA . MET B 1 6 ? -20.237 -72.605 -35.559 1 25.31 6 MET B CA 1
ATOM 1230 C C . MET B 1 6 ? -18.785 -73.066 -35.628 1 25.31 6 MET B C 1
ATOM 1232 O O . MET B 1 6 ? -18.273 -73.665 -34.68 1 25.31 6 MET B O 1
ATOM 1236 N N . MET B 1 7 ? -18.345 -73.407 -36.835 1 29.56 7 MET B N 1
ATOM 1237 C CA . MET B 1 7 ? -17.059 -73.974 -37.229 1 29.56 7 MET B CA 1
ATOM 1238 C C . MET B 1 7 ? -15.906 -73.123 -36.706 1 29.56 7 MET B C 1
ATOM 1240 O O . MET B 1 7 ? -16.024 -71.899 -36.615 1 29.56 7 MET B O 1
ATOM 1244 N N . PRO B 1 8 ? -14.84 -73.714 -36.078 1 27.66 8 PRO B N 1
ATOM 1245 C CA . PRO B 1 8 ? -13.685 -73.292 -35.28 1 27.66 8 PRO B CA 1
ATOM 1246 C C . PRO B 1 8 ? -12.63 -72.564 -36.109 1 27.66 8 PRO B C 1
ATOM 1248 O O . PRO B 1 8 ? -12.133 -73.108 -37.099 1 27.66 8 PRO B O 1
ATOM 1251 N N . TRP B 1 9 ? -12.942 -71.267 -36.571 1 28.7 9 TRP B N 1
ATOM 1252 C CA . TRP B 1 9 ? -12.101 -70.552 -37.525 1 28.7 9 TRP B CA 1
ATOM 1253 C C . TRP B 1 9 ? -10.646 -70.541 -37.068 1 28.7 9 TRP B C 1
ATOM 1255 O O . TRP B 1 9 ? -10.366 -70.442 -35.87 1 28.7 9 TRP B O 1
ATOM 1265 N N . LYS B 1 10 ? -9.805 -71.132 -37.93 1 30.1 10 LYS B N 1
ATOM 1266 C CA . LYS B 1 10 ? -8.369 -71.395 -37.94 1 30.1 10 LYS B CA 1
ATOM 1267 C C . LYS B 1 10 ? -7.575 -70.129 -37.632 1 30.1 10 LYS B C 1
ATOM 1269 O O . LYS B 1 10 ? -7.796 -69.086 -38.251 1 30.1 10 LYS B O 1
ATOM 1274 N N . ARG B 1 11 ? -6.962 -70.032 -36.448 1 27.47 11 ARG B N 1
ATOM 1275 C CA . ARG B 1 11 ? -6.157 -69.053 -35.725 1 27.47 11 ARG B CA 1
ATOM 1276 C C . ARG B 1 11 ? -4.871 -68.735 -36.481 1 27.47 11 ARG B C 1
ATOM 1278 O O . ARG B 1 11 ? -3.985 -69.585 -36.594 1 27.47 11 ARG B O 1
ATOM 1285 N N . ARG B 1 12 ? -4.934 -68.176 -37.746 1 28.54 12 ARG B N 1
ATOM 1286 C CA . ARG B 1 12 ? -3.664 -67.938 -38.424 1 28.54 12 ARG B CA 1
ATOM 1287 C C . ARG B 1 12 ? -2.736 -67.085 -37.566 1 28.54 12 ARG B C 1
ATOM 1289 O O . ARG B 1 12 ? -3.154 -66.062 -37.02 1 28.54 12 ARG B O 1
ATOM 1296 N N . SER B 1 13 ? -1.651 -67.64 -36.998 1 26.74 13 SER B N 1
ATOM 1297 C CA . SER B 1 13 ? -0.556 -67.26 -36.112 1 26.74 13 SER B CA 1
ATOM 1298 C C . SER B 1 13 ? 0.297 -66.157 -36.729 1 26.74 13 SER B C 1
ATOM 1300 O O . SER B 1 13 ? 1.357 -65.815 -36.199 1 26.74 13 SER B O 1
ATOM 1302 N N . THR B 1 14 ? -0.234 -65.213 -37.509 1 26.94 14 THR B N 1
ATOM 1303 C CA . THR B 1 14 ? 0.776 -64.394 -38.171 1 26.94 14 THR B CA 1
ATOM 1304 C C . THR B 1 14 ? 1.607 -63.628 -37.146 1 26.94 14 THR B C 1
ATOM 1306 O O . THR B 1 14 ? 1.065 -62.857 -36.351 1 26.94 14 THR B O 1
ATOM 1309 N N . THR B 1 15 ? 2.743 -64.107 -36.676 1 29.03 15 THR B N 1
ATOM 1310 C CA . THR B 1 15 ? 3.77 -63.618 -35.763 1 29.03 15 THR B CA 1
ATOM 1311 C C . THR B 1 15 ? 4.44 -62.366 -36.323 1 29.03 15 THR B C 1
ATOM 1313 O O . THR B 1 15 ? 5.216 -62.445 -37.278 1 29.03 15 THR B O 1
ATOM 1316 N N . SER B 1 16 ? 3.746 -61.455 -37.036 1 27.58 16 SER B N 1
ATOM 1317 C CA . SER B 1 16 ? 4.614 -60.425 -37.597 1 27.58 16 SER B CA 1
ATOM 1318 C C . SER B 1 16 ? 5.401 -59.71 -36.504 1 27.58 16 SER B C 1
ATOM 1320 O O . SER B 1 16 ? 4.837 -59.319 -35.48 1 27.58 16 SER B O 1
ATOM 1322 N N . GLU B 1 17 ? 6.751 -59.936 -36.404 1 30.02 17 GLU B N 1
ATOM 1323 C CA . GLU B 1 17 ? 7.868 -59.435 -35.609 1 30.02 17 GLU B CA 1
ATOM 1324 C C . GLU B 1 17 ? 8 -57.92 -35.737 1 30.02 17 GLU B C 1
ATOM 1326 O O . GLU B 1 17 ? 8.264 -57.404 -36.825 1 30.02 17 GLU B O 1
ATOM 1331 N N . LEU B 1 18 ? 6.985 -57.159 -35.328 1 28.98 18 LEU B N 1
ATOM 1332 C CA . LEU B 1 18 ? 7.136 -55.709 -35.378 1 28.98 18 LEU B CA 1
ATOM 1333 C C . LEU B 1 18 ? 8.412 -55.27 -34.668 1 28.98 18 LEU B C 1
ATOM 1335 O O . LEU B 1 18 ? 8.614 -55.587 -33.493 1 28.98 18 LEU B O 1
ATOM 1339 N N . GLU B 1 19 ? 9.514 -55.011 -35.436 1 33.24 19 GLU B N 1
ATOM 1340 C CA . GLU B 1 19 ? 10.786 -54.408 -35.049 1 33.24 19 GLU B CA 1
ATOM 1341 C C . GLU B 1 19 ? 10.57 -53.08 -34.329 1 33.24 19 GLU B C 1
ATOM 1343 O O . GLU B 1 19 ? 9.974 -52.156 -34.886 1 33.24 19 GLU B O 1
ATOM 1348 N N . ALA B 1 20 ? 10.289 -53.071 -33.041 1 29.88 20 ALA B N 1
ATOM 1349 C CA . ALA B 1 20 ? 10.155 -51.901 -32.177 1 29.88 20 ALA B CA 1
ATOM 1350 C C . ALA B 1 20 ? 11.391 -51.011 -32.264 1 29.88 20 ALA B C 1
ATOM 1352 O O . ALA B 1 20 ? 12.498 -51.439 -31.928 1 29.88 20 ALA B O 1
ATOM 1353 N N . LYS B 1 21 ? 11.473 -50.216 -33.286 1 33.18 21 LYS B N 1
ATOM 1354 C CA . LYS B 1 21 ? 12.525 -49.204 -33.253 1 33.18 21 LYS B CA 1
ATOM 1355 C C . LYS B 1 21 ? 12.443 -48.368 -31.979 1 33.18 21 LYS B C 1
ATOM 1357 O O . LYS B 1 21 ? 11.38 -47.843 -31.642 1 33.18 21 LYS B O 1
ATOM 1362 N N . SER B 1 22 ? 13.189 -48.692 -30.891 1 30.34 22 SER B N 1
ATOM 1363 C CA . SER B 1 22 ? 13.44 -48.021 -29.619 1 30.34 22 SER B CA 1
ATOM 1364 C C . SER B 1 22 ? 13.806 -46.556 -29.83 1 30.34 22 SER B C 1
ATOM 1366 O O . SER B 1 22 ? 14.81 -46.249 -30.476 1 30.34 22 SER B O 1
ATOM 1368 N N . THR B 1 23 ? 12.875 -45.706 -30.223 1 34.02 23 THR B N 1
ATOM 1369 C CA . THR B 1 23 ? 13.194 -44.285 -30.138 1 34.02 23 THR B CA 1
ATOM 1370 C C . THR B 1 23 ? 13.728 -43.933 -28.752 1 34.02 23 THR B C 1
ATOM 1372 O O . THR B 1 23 ? 13.139 -44.315 -27.739 1 34.02 23 THR B O 1
ATOM 1375 N N . SER B 1 24 ? 15.07 -43.736 -28.562 1 31.45 24 SER B N 1
ATOM 1376 C CA . SER B 1 24 ? 15.86 -43.231 -27.444 1 31.45 24 SER B CA 1
ATOM 1377 C C . SER B 1 24 ? 15.254 -41.953 -26.873 1 31.45 24 SER B C 1
ATOM 1379 O O . SER B 1 24 ? 14.948 -41.018 -27.616 1 31.45 24 SER B O 1
ATOM 1381 N N . ASP B 1 25 ? 14.397 -42.03 -25.882 1 36.57 25 ASP B N 1
ATOM 1382 C CA . ASP B 1 25 ? 13.886 -40.971 -25.016 1 36.57 25 ASP B CA 1
ATOM 1383 C C . ASP B 1 25 ? 15.019 -40.081 -24.51 1 36.57 25 ASP B C 1
ATOM 1385 O O . ASP B 1 25 ? 15.888 -40.537 -23.763 1 36.57 25 ASP B O 1
ATOM 1389 N N . SER B 1 26 ? 15.704 -39.25 -25.265 1 39.72 26 SER B N 1
ATOM 1390 C CA . SER B 1 26 ? 16.571 -38.206 -24.729 1 39.72 26 SER B CA 1
ATOM 1391 C C . SER B 1 26 ? 15.895 -37.461 -23.582 1 39.72 26 SER B C 1
ATOM 1393 O O . SER B 1 26 ? 14.982 -36.665 -23.804 1 39.72 26 SER B O 1
ATOM 1395 N N . SER B 1 27 ? 15.441 -38.1 -22.538 1 41.08 27 SER B N 1
ATOM 1396 C CA . SER B 1 27 ? 15.143 -37.397 -21.294 1 41.08 27 SER B CA 1
ATOM 1397 C C . SER B 1 27 ? 16.262 -36.43 -20.924 1 41.08 27 SER B C 1
ATOM 1399 O O . SER B 1 27 ? 17.351 -36.854 -20.531 1 41.08 27 SER B O 1
ATOM 1401 N N . LYS B 1 28 ? 16.453 -35.394 -21.596 1 42.83 28 LYS B N 1
ATOM 1402 C CA . LYS B 1 28 ? 17.382 -34.354 -21.162 1 42.83 28 LYS B CA 1
ATOM 1403 C C . LYS B 1 28 ? 17.309 -34.149 -19.652 1 42.83 28 LYS B C 1
ATOM 1405 O O . LYS B 1 28 ? 16.273 -33.739 -19.125 1 42.83 28 LYS B O 1
ATOM 1410 N N . THR B 1 29 ? 17.952 -34.919 -18.78 1 48.69 29 THR B N 1
ATOM 1411 C CA . THR B 1 29 ? 18.358 -34.676 -17.4 1 48.69 29 THR B CA 1
ATOM 1412 C C . THR B 1 29 ? 18.75 -33.214 -17.201 1 48.69 29 THR B C 1
ATOM 1414 O O . THR B 1 29 ? 19.718 -32.739 -17.799 1 48.69 29 THR B O 1
ATOM 1417 N N . LEU B 1 30 ? 17.803 -32.353 -17.095 1 51.84 30 LEU B N 1
ATOM 1418 C CA . LEU B 1 30 ? 18.232 -31.059 -16.575 1 51.84 30 LEU B CA 1
ATOM 1419 C C . LEU B 1 30 ? 19.348 -31.229 -15.55 1 51.84 30 LEU B C 1
ATOM 1421 O O . LEU B 1 30 ? 19.21 -31.997 -14.596 1 51.84 30 LEU B O 1
ATOM 1425 N N . SER B 1 31 ? 20.528 -31.027 -15.849 1 54.91 31 SER B N 1
ATOM 1426 C CA . SER B 1 31 ? 21.691 -31.147 -14.976 1 54.91 31 SER B CA 1
ATOM 1427 C C . SER B 1 31 ? 21.391 -30.609 -13.581 1 54.91 31 SER B C 1
ATOM 1429 O O . SER B 1 31 ? 20.589 -29.686 -13.424 1 54.91 31 SER B O 1
ATOM 1431 N N . LEU B 1 32 ? 21.867 -31.411 -12.648 1 55.43 32 LEU B N 1
ATOM 1432 C CA . LEU B 1 32 ? 21.811 -31.066 -11.232 1 55.43 32 LEU B CA 1
ATOM 1433 C C . LEU B 1 32 ? 22.047 -29.574 -11.026 1 55.43 32 LEU B C 1
ATOM 1435 O O . LEU B 1 32 ? 21.416 -28.954 -10.166 1 55.43 32 LEU B O 1
ATOM 1439 N N . LYS B 1 33 ? 22.843 -29.061 -11.766 1 52.57 33 LYS B N 1
ATOM 1440 C CA . LYS B 1 33 ? 23.152 -27.636 -11.705 1 52.57 33 LYS B CA 1
ATOM 1441 C C . LYS B 1 33 ? 21.933 -26.793 -12.071 1 52.57 33 LYS B C 1
ATOM 1443 O O . LYS B 1 33 ? 21.663 -25.774 -11.433 1 52.57 33 LYS B O 1
ATOM 1448 N N . GLU B 1 34 ? 21.212 -27.214 -13.115 1 56.01 34 GLU B N 1
ATOM 1449 C CA . GLU B 1 34 ? 20.007 -26.476 -13.484 1 56.01 34 GLU B CA 1
ATOM 1450 C C . GLU B 1 34 ? 18.931 -26.602 -12.409 1 56.01 34 GLU B C 1
ATOM 1452 O O . GLU B 1 34 ? 18.166 -25.664 -12.177 1 56.01 34 GLU B O 1
ATOM 1457 N N . GLN B 1 35 ? 18.862 -27.772 -11.861 1 54.69 35 GLN B N 1
ATOM 1458 C CA . GLN B 1 35 ? 17.942 -27.978 -10.747 1 54.69 35 GLN B CA 1
ATOM 1459 C C . GLN B 1 35 ? 18.309 -27.094 -9.559 1 54.69 35 GLN B C 1
ATOM 1461 O O . GLN B 1 35 ? 17.431 -26.523 -8.908 1 54.69 35 GLN B O 1
ATOM 1466 N N . ILE B 1 36 ? 19.56 -27.13 -9.261 1 53.11 36 ILE B N 1
ATOM 1467 C CA . ILE B 1 36 ? 20.063 -26.305 -8.168 1 53.11 36 ILE B CA 1
ATOM 1468 C C . ILE B 1 36 ? 19.812 -24.831 -8.478 1 53.11 36 ILE B C 1
ATOM 1470 O O . ILE B 1 36 ? 19.37 -24.074 -7.61 1 53.11 36 ILE B O 1
ATOM 1474 N N . VAL B 1 37 ? 20.198 -24.39 -9.665 1 52.48 37 VAL B N 1
ATOM 1475 C CA . VAL B 1 37 ? 19.975 -23.002 -10.058 1 52.48 37 VAL B CA 1
ATOM 1476 C C . VAL B 1 37 ? 18.479 -22.7 -10.062 1 52.48 37 VAL B C 1
ATOM 1478 O O . VAL B 1 37 ? 18.057 -21.616 -9.651 1 52.48 37 VAL B O 1
ATOM 1481 N N . SER B 1 38 ? 17.732 -23.668 -10.541 1 53.09 38 SER B N 1
ATOM 1482 C CA . SER B 1 38 ? 16.28 -23.517 -10.521 1 53.09 38 SER B CA 1
ATOM 1483 C C . SER B 1 38 ? 15.751 -23.453 -9.093 1 53.09 38 SER B C 1
ATOM 1485 O O . SER B 1 38 ? 14.857 -22.659 -8.792 1 53.09 38 SER B O 1
ATOM 1487 N N . ARG B 1 39 ? 16.33 -24.35 -8.338 1 53.14 39 ARG B N 1
ATOM 1488 C CA . ARG B 1 39 ? 15.939 -24.318 -6.932 1 53.14 39 ARG B CA 1
ATOM 1489 C C . ARG B 1 39 ? 16.351 -23.003 -6.279 1 53.14 39 ARG B C 1
ATOM 1491 O O . ARG B 1 39 ? 15.613 -22.454 -5.458 1 53.14 39 ARG B O 1
ATOM 1498 N N . ARG B 1 40 ? 17.582 -22.664 -6.482 1 52.3 40 ARG B N 1
ATOM 1499 C CA . ARG B 1 40 ? 18.068 -21.407 -5.922 1 52.3 40 ARG B CA 1
ATOM 1500 C C . ARG B 1 40 ? 17.25 -20.227 -6.435 1 52.3 40 ARG B C 1
ATOM 1502 O O . ARG B 1 40 ? 16.923 -19.314 -5.674 1 52.3 40 ARG B O 1
ATOM 1509 N N . LYS B 1 41 ? 17.142 -20.179 -7.778 1 54.43 41 LYS B N 1
ATOM 1510 C CA . LYS B 1 41 ? 16.267 -19.168 -8.366 1 54.43 41 LYS B CA 1
ATOM 1511 C C . LYS B 1 41 ? 14.865 -19.239 -7.768 1 54.43 41 LYS B C 1
ATOM 1513 O O . LYS B 1 41 ? 14.23 -18.208 -7.535 1 54.43 41 LYS B O 1
ATOM 1518 N N . SER B 1 42 ? 14.49 -20.561 -7.567 1 57.31 42 SER B N 1
ATOM 1519 C CA . SER B 1 42 ? 13.148 -20.802 -7.047 1 57.31 42 SER B CA 1
ATOM 1520 C C . SER B 1 42 ? 12.982 -20.211 -5.651 1 57.31 42 SER B C 1
ATOM 1522 O O . SER B 1 42 ? 11.959 -19.594 -5.35 1 57.31 42 SER B O 1
ATOM 1524 N N . ARG B 1 43 ? 14.094 -20.362 -4.895 1 64.1 43 ARG B N 1
ATOM 1525 C CA . ARG B 1 43 ? 13.998 -19.884 -3.52 1 64.1 43 ARG B CA 1
ATOM 1526 C C . ARG B 1 43 ? 13.926 -18.361 -3.474 1 64.1 43 ARG B C 1
ATOM 1528 O O . ARG B 1 43 ? 13.305 -17.791 -2.575 1 64.1 43 ARG B O 1
ATOM 1535 N N . LEU B 1 44 ? 14.506 -17.76 -4.587 1 74 44 LEU B N 1
ATOM 1536 C CA . LEU B 1 44 ? 14.583 -16.304 -4.639 1 74 44 LEU B CA 1
ATOM 1537 C C . LEU B 1 44 ? 13.198 -15.693 -4.82 1 74 44 LEU B C 1
ATOM 1539 O O . LEU B 1 44 ? 12.946 -14.573 -4.37 1 74 44 LEU B O 1
ATOM 1543 N N . PHE B 1 45 ? 12.26 -16.576 -5.334 1 84.31 45 PHE B N 1
ATOM 1544 C CA . PHE B 1 45 ? 10.959 -15.986 -5.629 1 84.31 45 PHE B CA 1
ATOM 1545 C C . PHE B 1 45 ? 9.858 -16.68 -4.837 1 84.31 45 PHE B C 1
ATOM 1547 O O . PHE B 1 45 ? 8.689 -16.648 -5.23 1 84.31 45 PHE B O 1
ATOM 1554 N N . ASP B 1 46 ? 10.32 -17.315 -3.76 1 91.2 46 ASP B N 1
ATOM 1555 C CA . ASP B 1 46 ? 9.3 -17.875 -2.88 1 91.2 46 ASP B CA 1
ATOM 1556 C C . ASP B 1 46 ? 8.437 -16.773 -2.268 1 91.2 46 ASP B C 1
ATOM 1558 O O . ASP B 1 46 ? 8.948 -15.72 -1.883 1 91.2 46 ASP B O 1
ATOM 1562 N N . ALA B 1 47 ? 7.132 -17.079 -2.255 1 95.64 47 ALA B N 1
ATOM 1563 C CA . ALA B 1 47 ? 6.194 -16.103 -1.708 1 95.64 47 ALA B CA 1
ATOM 1564 C C . ALA B 1 47 ? 6.108 -16.217 -0.188 1 95.64 47 ALA B C 1
ATOM 1566 O O . ALA B 1 47 ? 5.966 -17.316 0.351 1 95.64 47 ALA B O 1
ATOM 1567 N N . ARG B 1 48 ? 6.335 -15.189 0.537 1 96.41 48 ARG B N 1
ATOM 1568 C CA . ARG B 1 48 ? 6.05 -15.066 1.963 1 96.41 48 ARG B CA 1
ATOM 1569 C C . ARG B 1 48 ? 4.731 -14.338 2.197 1 96.41 48 ARG B C 1
ATOM 1571 O O . ARG B 1 48 ? 4.586 -13.171 1.828 1 96.41 48 ARG B O 1
ATOM 1578 N N . ILE B 1 49 ? 3.783 -15.035 2.811 1 96.37 49 ILE B N 1
ATOM 1579 C CA . ILE B 1 49 ? 2.468 -14.445 3.036 1 96.37 49 ILE B CA 1
ATOM 1580 C C . ILE B 1 49 ? 2.42 -13.802 4.42 1 96.37 49 ILE B C 1
ATOM 1582 O O . ILE B 1 49 ? 2.521 -14.494 5.437 1 96.37 49 ILE B O 1
ATOM 1586 N N . PHE B 1 50 ? 2.282 -12.555 4.427 1 94.7 50 PHE B N 1
ATOM 1587 C CA . PHE B 1 50 ? 2.207 -11.849 5.7 1 94.7 50 PHE B CA 1
ATOM 1588 C C . PHE B 1 50 ? 0.778 -11.836 6.229 1 94.7 50 PHE B C 1
ATOM 1590 O O . PHE B 1 50 ? 0.558 -11.896 7.441 1 94.7 50 PHE B O 1
ATOM 1597 N N . TYR B 1 51 ? -0.197 -11.677 5.323 1 91.65 51 TYR B N 1
ATOM 1598 C CA . TYR B 1 51 ? -1.607 -11.628 5.69 1 91.65 51 TYR B CA 1
ATOM 1599 C C . TYR B 1 51 ? -2.491 -12.022 4.513 1 91.65 51 TYR B C 1
ATOM 1601 O O . TYR B 1 51 ? -2.227 -11.635 3.372 1 91.65 51 TYR B O 1
ATOM 1609 N N . SER B 1 52 ? -3.541 -12.832 4.799 1 91.85 52 SER B N 1
ATOM 1610 C CA . SER B 1 52 ? -4.544 -13.14 3.785 1 91.85 52 SER B CA 1
ATOM 1611 C C . SER B 1 52 ? -5.894 -13.454 4.421 1 91.85 52 SER B C 1
ATOM 1613 O O . SER B 1 52 ? -5.976 -14.264 5.348 1 91.85 52 SER B O 1
ATOM 1615 N N . ASP B 1 53 ? -6.873 -12.828 3.864 1 86.42 53 ASP B N 1
ATOM 1616 C CA . ASP B 1 53 ? -8.242 -13.147 4.256 1 86.42 53 ASP B CA 1
ATOM 1617 C C . ASP B 1 53 ? -8.907 -14.064 3.232 1 86.42 53 ASP B C 1
ATOM 1619 O O . ASP B 1 53 ? -10.132 -14.198 3.214 1 86.42 53 ASP B O 1
ATOM 1623 N N . TYR B 1 54 ? -8.117 -14.667 2.416 1 86.2 54 TYR B N 1
ATOM 1624 C CA . TYR B 1 54 ? -8.6 -15.612 1.416 1 86.2 54 TYR B CA 1
ATOM 1625 C C . TYR B 1 54 ? -8.227 -17.041 1.791 1 86.2 54 TYR B C 1
ATOM 1627 O O . TYR B 1 54 ? -7.342 -17.261 2.622 1 86.2 54 TYR B O 1
ATOM 1635 N N . GLY B 1 55 ? -8.933 -17.912 1.225 1 88.28 55 GLY B N 1
ATOM 1636 C CA . GLY B 1 55 ? -8.588 -19.31 1.429 1 88.28 55 GLY B CA 1
ATOM 1637 C C . GLY B 1 55 ? -7.207 -19.665 0.911 1 88.28 55 GLY B C 1
ATOM 1638 O O . GLY B 1 55 ? -6.628 -18.925 0.113 1 88.28 55 GLY B O 1
ATOM 1639 N N . PRO B 1 56 ? -6.636 -20.785 1.381 1 92.21 56 PRO B N 1
ATOM 1640 C CA . PRO B 1 56 ? -5.276 -21.177 1.005 1 92.21 56 PRO B CA 1
ATOM 1641 C C . PRO B 1 56 ? -5.111 -21.365 -0.502 1 92.21 56 PRO B C 1
ATOM 1643 O O . PRO B 1 56 ? -4.066 -21.023 -1.06 1 92.21 56 PRO B O 1
ATOM 1646 N N . ASP B 1 57 ? -6.13 -21.964 -1.121 1 92.66 57 ASP B N 1
ATOM 1647 C CA . ASP B 1 57 ? -6.036 -22.201 -2.558 1 92.66 57 ASP B CA 1
ATOM 1648 C C . ASP B 1 57 ? -6.009 -20.885 -3.332 1 92.66 57 ASP B C 1
ATOM 1650 O O . ASP B 1 57 ? -5.197 -20.711 -4.243 1 92.66 57 ASP B O 1
ATOM 1654 N N . GLU B 1 58 ? -6.914 -19.954 -2.932 1 89.35 58 GLU B N 1
ATOM 1655 C CA . GLU B 1 58 ? -6.958 -18.644 -3.576 1 89.35 58 GLU B CA 1
ATOM 1656 C C . GLU B 1 58 ? -5.67 -17.865 -3.33 1 89.35 58 GLU B C 1
ATOM 1658 O O . GLU B 1 58 ? -5.138 -17.231 -4.244 1 89.35 58 GLU B O 1
ATOM 1663 N N . THR B 1 59 ? -5.193 -17.952 -2.133 1 93.32 59 THR B N 1
ATOM 1664 C CA . THR B 1 59 ? -3.946 -17.288 -1.772 1 93.32 59 THR B CA 1
ATOM 1665 C C . THR B 1 59 ? -2.787 -17.819 -2.61 1 93.32 59 THR B C 1
ATOM 1667 O O . THR B 1 59 ? -1.982 -17.043 -3.128 1 93.32 59 THR B O 1
ATOM 1670 N N . ARG B 1 60 ? -2.715 -19.059 -2.785 1 94.12 60 ARG B N 1
ATOM 1671 C CA . ARG B 1 60 ? -1.651 -19.682 -3.565 1 94.12 60 ARG B CA 1
ATOM 1672 C C . ARG B 1 60 ? -1.737 -19.273 -5.032 1 94.12 60 ARG B C 1
ATOM 1674 O O . ARG B 1 60 ? -0.712 -19.042 -5.678 1 94.12 60 ARG B O 1
ATOM 1681 N N . HIS B 1 61 ? -2.915 -19.239 -5.497 1 94.43 61 HIS B N 1
ATOM 1682 C CA . HIS B 1 61 ? -3.116 -18.853 -6.889 1 94.43 61 HIS B CA 1
ATOM 1683 C C . HIS B 1 61 ? -2.677 -17.412 -7.13 1 94.43 61 HIS B C 1
ATOM 1685 O O . HIS B 1 61 ? -1.964 -17.129 -8.095 1 94.43 61 HIS B O 1
ATOM 1691 N N . ILE B 1 62 ? -3.076 -16.552 -6.26 1 94.38 62 ILE B N 1
ATOM 1692 C CA . ILE B 1 62 ? -2.717 -15.143 -6.367 1 94.38 62 ILE B CA 1
ATOM 1693 C C . ILE B 1 62 ? -1.2 -14.988 -6.275 1 94.38 62 ILE B C 1
ATOM 1695 O O . ILE B 1 62 ? -0.6 -14.229 -7.039 1 94.38 62 ILE B O 1
ATOM 1699 N N . ALA B 1 63 ? -0.581 -15.699 -5.377 1 96.8 63 ALA B N 1
ATOM 1700 C CA . ALA B 1 63 ? 0.872 -15.67 -5.231 1 96.8 63 ALA B CA 1
ATOM 1701 C C . ALA B 1 63 ? 1.561 -16.132 -6.512 1 96.8 63 ALA B C 1
ATOM 1703 O O . ALA B 1 63 ? 2.579 -15.565 -6.916 1 96.8 63 ALA B O 1
ATOM 1704 N N . LYS B 1 64 ? 0.985 -17.137 -7.099 1 96.5 64 LYS B N 1
ATOM 1705 C CA . LYS B 1 64 ? 1.563 -17.662 -8.332 1 96.5 64 LYS B CA 1
ATOM 1706 C C . LYS B 1 64 ? 1.482 -16.635 -9.458 1 96.5 64 LYS B C 1
ATOM 1708 O O . LYS B 1 64 ? 2.455 -16.425 -10.185 1 96.5 64 LYS B O 1
ATOM 1713 N N . ILE B 1 65 ? 0.31 -16.02 -9.6 1 96.43 65 ILE B N 1
ATOM 1714 C CA . ILE B 1 65 ? 0.132 -14.973 -10.6 1 96.43 65 ILE B CA 1
ATOM 1715 C C . ILE B 1 65 ? 1.162 -13.868 -10.38 1 96.43 65 ILE B C 1
ATOM 1717 O O . ILE B 1 65 ? 1.839 -13.445 -11.32 1 96.43 65 ILE B O 1
ATOM 1721 N N . SER B 1 66 ? 1.302 -13.417 -9.156 1 97.44 66 SER B N 1
ATOM 1722 C CA . SER B 1 66 ? 2.211 -12.332 -8.802 1 97.44 66 SER B CA 1
ATOM 1723 C C . SER B 1 66 ? 3.66 -12.704 -9.099 1 97.44 66 SER B C 1
ATOM 1725 O O . SER B 1 66 ? 4.413 -11.899 -9.65 1 97.44 66 SER B O 1
ATOM 1727 N N . ARG B 1 67 ? 4.018 -13.914 -8.762 1 97.18 67 ARG B N 1
ATOM 1728 C CA . ARG B 1 67 ? 5.378 -14.39 -8.99 1 97.18 67 ARG B CA 1
ATOM 1729 C C . ARG B 1 67 ? 5.73 -14.355 -10.473 1 97.18 67 ARG B C 1
ATOM 1731 O O . ARG B 1 67 ? 6.802 -13.879 -10.852 1 97.18 67 ARG B O 1
ATOM 1738 N N . ASN B 1 68 ? 4.821 -14.842 -11.245 1 96.38 68 ASN B N 1
ATOM 1739 C CA . ASN B 1 68 ? 5.059 -14.875 -12.684 1 96.38 68 ASN B CA 1
ATOM 1740 C C . ASN B 1 68 ? 5.263 -13.473 -13.251 1 96.38 68 ASN B C 1
ATOM 1742 O O . ASN B 1 68 ? 6.152 -13.255 -14.076 1 96.38 68 ASN B O 1
ATOM 1746 N N . ILE B 1 69 ? 4.461 -12.553 -12.815 1 96.95 69 ILE B N 1
ATOM 1747 C CA . ILE B 1 69 ? 4.534 -11.181 -13.305 1 96.95 69 ILE B CA 1
ATOM 1748 C C . ILE B 1 69 ? 5.855 -10.549 -12.873 1 96.95 69 ILE B C 1
ATOM 1750 O O . ILE B 1 69 ? 6.532 -9.902 -13.676 1 96.95 69 ILE B O 1
ATOM 1754 N N . ILE B 1 70 ? 6.255 -10.762 -11.608 1 96.37 70 ILE B N 1
ATOM 1755 C CA . ILE B 1 70 ? 7.483 -10.191 -11.065 1 96.37 70 ILE B CA 1
ATOM 1756 C C . ILE B 1 70 ? 8.69 -10.77 -11.799 1 96.37 70 ILE B C 1
ATOM 1758 O O . ILE B 1 70 ? 9.598 -10.033 -12.191 1 96.37 70 ILE B O 1
ATOM 1762 N N . GLU B 1 71 ? 8.698 -12.076 -11.998 1 93.67 71 GLU B N 1
ATOM 1763 C CA . GLU B 1 71 ? 9.796 -12.737 -12.698 1 93.67 71 GLU B CA 1
ATOM 1764 C C . GLU B 1 71 ? 9.956 -12.191 -14.114 1 93.67 71 GLU B C 1
ATOM 1766 O O . GLU B 1 71 ? 11.074 -11.931 -14.562 1 93.67 71 GLU B O 1
ATOM 1771 N N . ASN B 1 72 ? 8.823 -12.024 -14.74 1 93.61 72 ASN B N 1
ATOM 1772 C CA . ASN B 1 72 ? 8.85 -11.505 -16.103 1 93.61 72 ASN B CA 1
ATOM 1773 C C . ASN B 1 72 ? 9.316 -10.052 -16.141 1 93.61 72 ASN B C 1
ATOM 1775 O O . ASN B 1 72 ? 10.061 -9.658 -17.04 1 93.61 72 ASN B O 1
ATOM 1779 N N . ALA B 1 73 ? 8.798 -9.247 -15.199 1 93.28 73 ALA B N 1
ATOM 1780 C CA . ALA B 1 73 ? 9.167 -7.835 -15.151 1 93.28 73 ALA B CA 1
ATOM 1781 C C . ALA B 1 73 ? 10.66 -7.666 -14.884 1 93.28 73 ALA B C 1
ATOM 1783 O O . ALA B 1 73 ? 11.286 -6.732 -15.391 1 93.28 73 ALA B O 1
ATOM 1784 N N . MET B 1 74 ? 11.235 -8.494 -14.113 1 89.68 74 MET B N 1
ATOM 1785 C CA . MET B 1 74 ? 12.639 -8.392 -13.725 1 89.68 74 MET B CA 1
ATOM 1786 C C . MET B 1 74 ? 13.553 -8.67 -14.913 1 89.68 74 MET B C 1
ATOM 1788 O O . MET B 1 74 ? 14.728 -8.299 -14.898 1 89.68 74 MET B O 1
ATOM 1792 N N . LYS B 1 75 ? 13.061 -9.3 -15.908 1 87.82 75 LYS B N 1
ATOM 1793 C CA . LYS B 1 75 ? 13.835 -9.593 -17.111 1 87.82 75 LYS B CA 1
ATOM 1794 C C . LYS B 1 75 ? 13.983 -8.351 -17.985 1 87.82 75 LYS B C 1
ATOM 1796 O O . LYS B 1 75 ? 14.85 -8.302 -18.861 1 87.82 75 LYS B O 1
ATOM 1801 N N . THR B 1 76 ? 13.137 -7.344 -17.79 1 83.71 76 THR B N 1
ATOM 1802 C CA . THR B 1 76 ? 13.18 -6.12 -18.582 1 83.71 76 THR B CA 1
ATOM 1803 C C . THR B 1 76 ? 14.276 -5.187 -18.076 1 83.71 76 THR B C 1
ATOM 1805 O O . THR B 1 76 ? 14.374 -4.929 -16.875 1 83.71 76 THR B O 1
ATOM 1808 N N . ARG B 1 77 ? 15.206 -4.781 -19.06 1 75.02 77 ARG B N 1
ATOM 1809 C CA . ARG B 1 77 ? 16.402 -3.989 -18.79 1 75.02 77 ARG B CA 1
ATOM 1810 C C . ARG B 1 77 ? 16.124 -2.5 -18.966 1 75.02 77 ARG B C 1
ATOM 1812 O O . ARG B 1 77 ? 15.336 -2.108 -19.829 1 75.02 77 ARG B O 1
ATOM 1819 N N . TYR B 1 78 ? 15.785 -1.638 -17.889 1 83.58 78 TYR B N 1
ATOM 1820 C CA . TYR B 1 78 ? 15.819 -0.186 -18.015 1 83.58 78 TYR B CA 1
ATOM 1821 C C . TYR B 1 78 ? 14.548 0.441 -17.454 1 83.58 78 TYR B C 1
ATOM 1823 O O . TYR B 1 78 ? 13.732 0.982 -18.204 1 83.58 78 TYR B O 1
ATOM 1831 N N . MET B 1 79 ? 14.267 0.233 -16.311 1 88.41 79 MET B N 1
ATOM 1832 C CA . MET B 1 79 ? 13.122 0.854 -15.651 1 88.41 79 MET B CA 1
ATOM 1833 C C . MET B 1 79 ? 13.516 1.411 -14.287 1 88.41 79 MET B C 1
ATOM 1835 O O . MET B 1 79 ? 14.302 0.797 -13.564 1 88.41 79 MET B O 1
ATOM 1839 N N . SER B 1 80 ? 13.119 2.635 -14.113 1 92.84 80 SER B N 1
ATOM 1840 C CA . SER B 1 80 ? 13.274 3.152 -12.757 1 92.84 80 SER B CA 1
ATOM 1841 C C . SER B 1 80 ? 12.484 2.318 -11.754 1 92.84 80 SER B C 1
ATOM 1843 O O . SER B 1 80 ? 11.556 1.6 -12.131 1 92.84 80 SER B O 1
ATOM 1845 N N . GLU B 1 81 ? 12.854 2.38 -10.522 1 93.39 81 GLU B N 1
ATOM 1846 C CA . GLU B 1 81 ? 12.131 1.661 -9.478 1 93.39 81 GLU B CA 1
ATOM 1847 C C . GLU B 1 81 ? 10.656 2.051 -9.459 1 93.39 81 GLU B C 1
ATOM 1849 O O . GLU B 1 81 ? 9.784 1.195 -9.296 1 93.39 81 GLU B O 1
ATOM 1854 N N . GLU B 1 82 ? 10.456 3.302 -9.62 1 93.72 82 GLU B N 1
ATOM 1855 C CA . GLU B 1 82 ? 9.084 3.801 -9.613 1 93.72 82 GLU B CA 1
ATOM 1856 C C . GLU B 1 82 ? 8.278 3.214 -10.768 1 93.72 82 GLU B C 1
ATOM 1858 O O . GLU B 1 82 ? 7.146 2.765 -10.577 1 93.72 82 GLU B O 1
ATOM 1863 N N . GLU B 1 83 ? 8.838 3.255 -11.948 1 94.41 83 GLU B N 1
ATOM 1864 C CA . GLU B 1 83 ? 8.171 2.683 -13.113 1 94.41 83 GLU B CA 1
ATOM 1865 C C . GLU B 1 83 ? 7.953 1.182 -12.943 1 94.41 83 GLU B C 1
ATOM 1867 O O . GLU B 1 83 ? 6.913 0.652 -13.339 1 94.41 83 GLU B O 1
ATOM 1872 N N . PHE B 1 84 ? 8.984 0.568 -12.379 1 96.37 84 PHE B N 1
ATOM 1873 C CA . PHE B 1 84 ? 8.921 -0.868 -12.137 1 96.37 84 PHE B CA 1
ATOM 1874 C C . PHE B 1 84 ? 7.743 -1.214 -11.234 1 96.37 84 PHE B C 1
ATOM 1876 O O . PHE B 1 84 ? 6.917 -2.063 -11.579 1 96.37 84 PHE B O 1
ATOM 1883 N N . TYR B 1 85 ? 7.559 -0.548 -10.158 1 97.4 85 TYR B N 1
ATOM 1884 C CA . TYR B 1 85 ? 6.492 -0.858 -9.212 1 97.4 85 TYR B CA 1
ATOM 1885 C C . TYR B 1 85 ? 5.136 -0.432 -9.762 1 97.4 85 TYR B C 1
ATOM 1887 O O . TYR B 1 85 ? 4.12 -1.08 -9.497 1 97.4 85 TYR B O 1
ATOM 1895 N N . LYS B 1 86 ? 5.139 0.634 -10.524 1 96.94 86 LYS B N 1
ATOM 1896 C CA . LYS B 1 86 ? 3.898 1.036 -11.179 1 96.94 86 LYS B CA 1
ATOM 1897 C C . LYS B 1 86 ? 3.416 -0.038 -12.15 1 96.94 86 LYS B C 1
ATOM 1899 O O . LYS B 1 86 ? 2.23 -0.372 -12.176 1 96.94 86 LYS B O 1
ATOM 1904 N N . ARG B 1 87 ? 4.259 -0.561 -12.896 1 96.05 87 ARG B N 1
ATOM 1905 C CA . ARG B 1 87 ? 3.939 -1.616 -13.852 1 96.05 87 ARG B CA 1
ATOM 1906 C C . ARG B 1 87 ? 3.476 -2.881 -13.136 1 96.05 87 ARG B C 1
ATOM 1908 O O . ARG B 1 87 ? 2.478 -3.491 -13.525 1 96.05 87 ARG B O 1
ATOM 1915 N N . LEU B 1 88 ? 4.182 -3.23 -12.103 1 97.85 88 LEU B N 1
ATOM 1916 C CA . LEU B 1 88 ? 3.816 -4.421 -11.345 1 97.85 88 LEU B CA 1
ATOM 1917 C C . LEU B 1 88 ? 2.408 -4.29 -10.774 1 97.85 88 LEU B C 1
ATOM 1919 O O . LEU B 1 88 ? 1.591 -5.204 -10.908 1 97.85 88 LEU B O 1
ATOM 1923 N N . ALA B 1 89 ? 2.163 -3.178 -10.172 1 97.85 89 ALA B N 1
ATOM 1924 C CA . ALA B 1 89 ? 0.856 -2.962 -9.556 1 97.85 89 ALA B CA 1
ATOM 1925 C C . ALA B 1 89 ? -0.26 -3.055 -10.592 1 97.85 89 ALA B C 1
ATOM 1927 O O . ALA B 1 89 ? -1.286 -3.697 -10.353 1 97.85 89 ALA B O 1
ATOM 1928 N N . SER B 1 90 ? -0.021 -2.456 -11.736 1 95.87 90 SER B N 1
ATOM 1929 C CA . SER B 1 90 ? -1.025 -2.45 -12.795 1 95.87 90 SER B CA 1
ATOM 1930 C C . SER B 1 90 ? -1.264 -3.854 -13.339 1 95.87 90 SER B C 1
ATOM 1932 O O . SER B 1 90 ? -2.411 -4.282 -13.486 1 95.87 90 SER B O 1
ATOM 1934 N N . GLU B 1 91 ? -0.221 -4.566 -13.594 1 96.28 91 GLU B N 1
ATOM 1935 C CA . GLU B 1 91 ? -0.337 -5.894 -14.189 1 96.28 91 GLU B CA 1
ATOM 1936 C C . GLU B 1 91 ? -0.943 -6.889 -13.203 1 96.28 91 GLU B C 1
ATOM 1938 O O . GLU B 1 91 ? -1.782 -7.71 -13.579 1 96.28 91 GLU B O 1
ATOM 1943 N N . ILE B 1 92 ? -0.525 -6.845 -11.968 1 96.59 92 ILE B N 1
ATOM 1944 C CA . ILE B 1 92 ? -1.041 -7.773 -10.967 1 96.59 92 ILE B CA 1
ATOM 1945 C C . ILE B 1 92 ? -2.52 -7.489 -10.715 1 96.59 92 ILE B C 1
ATOM 1947 O O . ILE B 1 92 ? -3.33 -8.416 -10.632 1 96.59 92 ILE B O 1
ATOM 1951 N N . GLN B 1 93 ? -2.827 -6.224 -10.563 1 92.98 93 GLN B N 1
ATOM 1952 C CA . GLN B 1 93 ? -4.225 -5.845 -10.388 1 92.98 93 GLN B CA 1
ATOM 1953 C C . GLN B 1 93 ? -5.093 -6.41 -11.509 1 92.98 93 GLN B C 1
ATOM 1955 O O . GLN B 1 93 ? -6.162 -6.967 -11.252 1 92.98 93 GLN B O 1
ATOM 1960 N N . LEU B 1 94 ? -4.693 -6.241 -12.738 1 91.41 94 LEU B N 1
ATOM 1961 C CA . LEU B 1 94 ? -5.446 -6.676 -13.91 1 91.41 94 LEU B CA 1
ATOM 1962 C C . LEU B 1 94 ? -5.598 -8.193 -13.926 1 91.41 94 LEU B C 1
ATOM 1964 O O . LEU B 1 94 ? -6.706 -8.708 -14.092 1 91.41 94 LEU B O 1
ATOM 1968 N N . GLU B 1 95 ? -4.529 -8.943 -13.695 1 93.02 95 GLU B N 1
ATOM 1969 C CA . GLU B 1 95 ? -4.541 -10.399 -13.809 1 93.02 95 GLU B CA 1
ATOM 1970 C C . GLU B 1 95 ? -5.314 -11.036 -12.658 1 93.02 95 GLU B C 1
ATOM 1972 O O . GLU B 1 95 ? -6.059 -11.997 -12.861 1 93.02 95 GLU B O 1
ATOM 1977 N N . VAL B 1 96 ? -5.147 -10.523 -11.482 1 91.54 96 VAL B N 1
ATOM 1978 C CA . VAL B 1 96 ? -5.888 -11.052 -10.342 1 91.54 96 VAL B CA 1
ATOM 1979 C C . VAL B 1 96 ? -7.369 -10.707 -10.482 1 91.54 96 VAL B C 1
ATOM 1981 O O . VAL B 1 96 ? -8.236 -11.512 -10.134 1 91.54 96 VAL B O 1
ATOM 1984 N N . GLY B 1 97 ? -7.587 -9.481 -10.942 1 86.21 97 GLY B N 1
ATOM 1985 C CA . GLY B 1 97 ? -8.964 -9.075 -11.17 1 86.21 97 GLY B CA 1
ATOM 1986 C C . GLY B 1 97 ? -9.702 -9.985 -12.134 1 86.21 97 GLY B C 1
ATOM 1987 O O . GLY B 1 97 ? -10.917 -10.164 -12.02 1 86.21 97 GLY B O 1
ATOM 1988 N N . LYS B 1 98 ? -9.078 -10.537 -13.11 1 85.51 98 LYS B N 1
ATOM 1989 C CA . LYS B 1 98 ? -9.665 -11.471 -14.067 1 85.51 98 LYS B CA 1
ATOM 1990 C C . LYS B 1 98 ? -10.033 -12.79 -13.393 1 85.51 98 LYS B C 1
ATOM 1992 O O . LYS B 1 98 ? -11.014 -13.434 -13.771 1 85.51 98 LYS B O 1
ATOM 1997 N N . TYR B 1 99 ? -9.217 -13.125 -12.537 1 80.06 99 TYR B N 1
ATOM 1998 C CA . TYR B 1 99 ? -9.367 -14.422 -11.886 1 80.06 99 TYR B CA 1
ATOM 1999 C C . TYR B 1 99 ? -10.449 -14.372 -10.814 1 80.06 99 TYR B C 1
ATOM 2001 O O . TYR B 1 99 ? -11.287 -15.272 -10.726 1 80.06 99 TYR B O 1
ATOM 2009 N N . VAL B 1 100 ? -10.298 -13.329 -9.987 1 69.35 100 VAL B N 1
ATOM 2010 C CA . VAL B 1 100 ? -11.238 -13.257 -8.873 1 69.35 100 VAL B CA 1
ATOM 2011 C C . VAL B 1 100 ? -12.481 -12.478 -9.295 1 69.35 100 VAL B C 1
ATOM 2013 O O . VAL B 1 100 ? -12.525 -11.252 -9.174 1 69.35 100 VAL B O 1
ATOM 2016 N N . ARG B 1 101 ? -13.289 -13.025 -10.257 1 55.23 101 ARG B N 1
ATOM 2017 C CA . ARG B 1 101 ? -14.457 -12.402 -10.871 1 55.23 101 ARG B CA 1
ATOM 2018 C C . ARG B 1 101 ? -15.502 -12.042 -9.82 1 55.23 101 ARG B C 1
ATOM 2020 O O . ARG B 1 101 ? -16.06 -12.924 -9.165 1 55.23 101 ARG B O 1
ATOM 2027 N N . ASN B 1 102 ? -15.239 -11.17 -8.928 1 54.63 102 ASN B N 1
ATOM 2028 C CA . ASN B 1 102 ? -16.389 -10.618 -8.22 1 54.63 102 ASN B CA 1
ATOM 2029 C C . ASN B 1 102 ? -16.766 -9.238 -8.753 1 54.63 102 ASN B C 1
ATOM 2031 O O . ASN B 1 102 ? -15.932 -8.332 -8.787 1 54.63 102 ASN B O 1
ATOM 2035 N N . VAL B 1 103 ? -17.834 -9.182 -9.606 1 48.26 103 VAL B N 1
ATOM 2036 C CA . VAL B 1 103 ? -18.438 -8.082 -10.352 1 48.26 103 VAL B CA 1
ATOM 2037 C C . VAL B 1 103 ? -18.489 -6.831 -9.478 1 48.26 103 VAL B C 1
ATOM 2039 O O . VAL B 1 103 ? -18.403 -5.709 -9.983 1 48.26 103 VAL B O 1
ATOM 2042 N N . ILE B 1 104 ? -18.557 -6.978 -8.184 1 47.78 104 ILE B N 1
ATOM 2043 C CA . ILE B 1 104 ? -19.038 -5.895 -7.334 1 47.78 104 ILE B CA 1
ATOM 2044 C C . ILE B 1 104 ? -17.852 -5.107 -6.783 1 47.78 104 ILE B C 1
ATOM 2046 O O . ILE B 1 104 ? -18.025 -4.016 -6.233 1 47.78 104 ILE B O 1
ATOM 2050 N N . SER B 1 105 ? -16.564 -5.643 -6.989 1 56.93 105 SER B N 1
ATOM 2051 C CA . SER B 1 105 ? -15.501 -4.866 -6.36 1 56.93 105 SER B CA 1
ATOM 2052 C C . SER B 1 105 ? -14.31 -4.697 -7.297 1 56.93 105 SER B C 1
ATOM 2054 O O . SER B 1 105 ? -14.11 -5.506 -8.206 1 56.93 105 SER B O 1
ATOM 2056 N N . THR B 1 106 ? -13.823 -3.526 -7.252 1 72.26 106 THR B N 1
ATOM 2057 C CA . THR B 1 106 ? -12.631 -3.224 -8.037 1 72.26 106 THR B CA 1
ATOM 2058 C C . THR B 1 106 ? -11.366 -3.519 -7.237 1 72.26 106 THR B C 1
ATOM 2060 O O . THR B 1 106 ? -11.317 -3.271 -6.03 1 72.26 106 THR B O 1
ATOM 2063 N N . TRP B 1 107 ? -10.452 -4.313 -7.787 1 82.94 107 TRP B N 1
ATOM 2064 C CA . TRP B 1 107 ? -9.173 -4.658 -7.176 1 82.94 107 TRP B CA 1
ATOM 2065 C C . TRP B 1 107 ? -8.199 -3.487 -7.252 1 82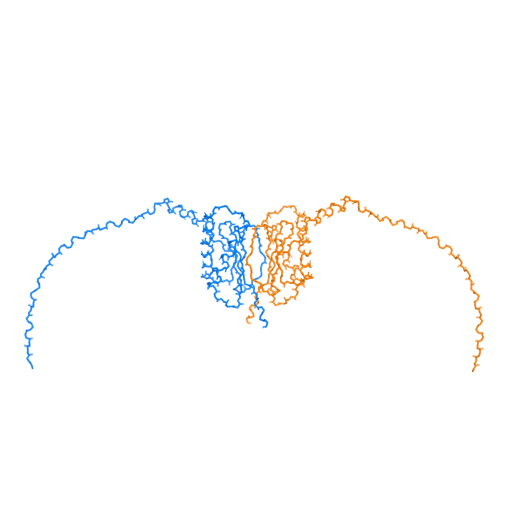.94 107 TRP B C 1
ATOM 2067 O O . TRP B 1 107 ? -8.132 -2.793 -8.27 1 82.94 107 TRP B O 1
ATOM 2077 N N . SER B 1 108 ? -7.572 -3.26 -6.19 1 90.19 108 SER B N 1
ATOM 2078 C CA . SER B 1 108 ? -6.435 -2.348 -6.121 1 90.19 108 SER B CA 1
ATOM 2079 C C . SER B 1 108 ? -5.156 -3.088 -5.741 1 90.19 108 SER B C 1
ATOM 2081 O O . SER B 1 108 ? -5.203 -4.096 -5.034 1 90.19 108 SER B O 1
ATOM 2083 N N . CYS B 1 109 ? -4.078 -2.608 -6.204 1 95.46 109 CYS B N 1
ATOM 2084 C CA . CYS B 1 109 ? -2.809 -3.27 -5.918 1 95.46 109 CYS B CA 1
ATOM 2085 C C . CYS B 1 109 ? -1.735 -2.253 -5.551 1 95.46 109 CYS B C 1
ATOM 2087 O O . CYS B 1 109 ? -1.591 -1.227 -6.217 1 95.46 109 CYS B O 1
ATOM 2089 N N . VAL B 1 110 ? -1.046 -2.462 -4.473 1 97.87 110 VAL B N 1
ATOM 2090 C CA . VAL B 1 110 ? 0.175 -1.761 -4.09 1 97.87 110 VAL B CA 1
ATOM 2091 C C . VAL B 1 110 ? 1.386 -2.657 -4.342 1 97.87 110 VAL B C 1
ATOM 2093 O O . VAL B 1 110 ? 1.383 -3.834 -3.971 1 97.87 110 VAL B O 1
ATOM 2096 N N . ALA B 1 111 ? 2.418 -2.206 -5.001 1 98.63 111 ALA B N 1
ATOM 2097 C CA . ALA B 1 111 ? 3.674 -2.919 -5.217 1 98.63 111 ALA B CA 1
ATOM 2098 C C . ALA B 1 111 ? 4.87 -2.053 -4.828 1 98.63 111 ALA B C 1
ATOM 2100 O O . ALA B 1 111 ? 4.932 -0.875 -5.185 1 98.63 111 ALA B O 1
ATOM 2101 N N . GLY B 1 112 ? 5.775 -2.583 -4.128 1 98.3 112 GLY B N 1
ATOM 2102 C CA . GLY B 1 112 ? 6.967 -1.89 -3.667 1 98.3 112 GLY B CA 1
ATOM 2103 C C . GLY B 1 112 ? 7.869 -2.759 -2.811 1 98.3 112 GLY B C 1
ATOM 2104 O O . GLY B 1 112 ? 7.679 -3.975 -2.736 1 98.3 112 GLY B O 1
ATOM 2105 N N . ASN B 1 113 ? 8.956 -2.16 -2.204 1 97.29 113 ASN B N 1
ATOM 2106 C CA . ASN B 1 113 ? 9.852 -2.975 -1.391 1 97.29 113 ASN B CA 1
ATOM 2107 C C . ASN B 1 113 ? 10.09 -2.35 -0.019 1 97.29 113 ASN B C 1
ATOM 2109 O O . ASN B 1 113 ? 10.674 -2.982 0.863 1 97.29 113 ASN B O 1
ATOM 2113 N N . ASN B 1 114 ? 9.597 -1.088 0.133 1 97.21 114 ASN B N 1
ATOM 2114 C CA . ASN B 1 114 ? 9.859 -0.416 1.402 1 97.21 114 ASN B CA 1
ATOM 2115 C C . ASN B 1 114 ? 8.608 0.271 1.942 1 97.21 114 ASN B C 1
ATOM 2117 O O . ASN B 1 114 ? 8.492 1.496 1.883 1 97.21 114 ASN B O 1
ATOM 2121 N N . PHE B 1 115 ? 7.658 -0.513 2.402 1 98.29 115 PHE B N 1
ATOM 2122 C CA . PHE B 1 115 ? 6.434 -0.032 3.032 1 98.29 115 PHE B CA 1
ATOM 2123 C C . PHE B 1 115 ? 5.903 -1.052 4.033 1 98.29 115 PHE B C 1
ATOM 2125 O O . PHE B 1 115 ? 6.304 -2.218 4.01 1 98.29 115 PHE B O 1
ATOM 2132 N N . SER B 1 116 ? 5.113 -0.666 4.917 1 97.88 116 SER B N 1
ATOM 2133 C CA . SER B 1 116 ? 4.365 -1.497 5.855 1 97.88 116 SER B CA 1
ATOM 2134 C C . SER B 1 116 ? 2.881 -1.143 5.846 1 97.88 116 SER B C 1
ATOM 2136 O O . SER B 1 116 ? 2.482 -0.133 5.263 1 97.88 116 SER B O 1
ATOM 2138 N N . ILE B 1 117 ? 2.106 -1.965 6.378 1 96.53 117 ILE B N 1
ATOM 2139 C CA . ILE B 1 117 ? 0.662 -1.757 6.356 1 96.53 117 ILE B CA 1
ATOM 2140 C C . ILE B 1 117 ? 0.087 -1.977 7.753 1 96.53 117 ILE B C 1
ATOM 2142 O O . ILE B 1 117 ? 0.618 -2.773 8.531 1 96.53 117 ILE B O 1
ATOM 2146 N N . CYS B 1 118 ? -0.884 -1.23 8.113 1 94.57 118 CYS B N 1
ATOM 2147 C CA . CYS B 1 118 ? -1.769 -1.493 9.242 1 94.57 118 CYS B CA 1
ATOM 2148 C C . CYS B 1 118 ? -3.212 -1.655 8.778 1 94.57 118 CYS B C 1
ATOM 2150 O O . CYS B 1 118 ? -3.815 -0.707 8.271 1 94.57 118 CYS B O 1
ATOM 2152 N N . THR B 1 119 ? -3.668 -2.891 8.837 1 87.75 119 THR B N 1
ATOM 2153 C CA . THR B 1 119 ? -5.001 -3.186 8.324 1 87.75 119 THR B CA 1
ATOM 2154 C C . THR B 1 119 ? -5.819 -3.957 9.355 1 87.75 119 THR B C 1
ATOM 2156 O O . THR B 1 119 ? -5.267 -4.493 10.318 1 87.75 119 THR B O 1
ATOM 2159 N N . GLU B 1 120 ? -7.087 -3.812 9.311 1 73.6 120 GLU B N 1
ATOM 2160 C CA . GLU B 1 120 ? -7.978 -4.61 10.149 1 73.6 120 GLU B CA 1
ATOM 2161 C C . GLU B 1 120 ? -8.686 -5.687 9.332 1 73.6 120 GLU B C 1
ATOM 2163 O O . GLU B 1 120 ? -8.964 -5.492 8.147 1 73.6 120 GLU B O 1
ATOM 2168 N N . ALA B 1 121 ? -8.768 -6.837 9.933 1 59.41 121 ALA B N 1
ATOM 2169 C CA . ALA B 1 121 ? -9.228 -8.1 9.361 1 59.41 121 ALA B CA 1
ATOM 2170 C C . ALA B 1 121 ? -10.663 -7.983 8.856 1 59.41 121 ALA B C 1
ATOM 2172 O O . ALA B 1 121 ? -11.529 -7.444 9.549 1 59.41 121 ALA B O 1
ATOM 2173 N N . LYS B 1 122 ? -10.866 -7.858 7.662 1 63.12 122 LYS B N 1
ATOM 2174 C CA . LYS B 1 122 ? -12.19 -8.135 7.114 1 63.12 122 LYS B CA 1
ATOM 2175 C C . LYS B 1 122 ? -12.149 -9.316 6.147 1 63.12 122 LYS B C 1
ATOM 2177 O O . LYS B 1 122 ? -11.148 -9.527 5.46 1 63.12 122 LYS B O 1
ATOM 2182 N N . ALA B 1 123 ? -13.087 -10.194 6.255 1 60.21 123 ALA B N 1
ATOM 2183 C CA . ALA B 1 123 ? -13.11 -11.425 5.468 1 60.21 123 ALA B CA 1
ATOM 2184 C C . ALA B 1 123 ? -13.024 -11.122 3.975 1 60.21 123 ALA B C 1
ATOM 2186 O O . ALA B 1 123 ? -13.774 -10.29 3.46 1 60.21 123 ALA B O 1
ATOM 2187 N N . ASP B 1 124 ? -12.061 -11.819 3.268 1 58.24 124 ASP B N 1
ATOM 2188 C CA . ASP B 1 124 ? -11.869 -11.905 1.823 1 58.24 124 ASP B CA 1
ATOM 2189 C C . ASP B 1 124 ? -11.642 -10.522 1.216 1 58.24 124 ASP B C 1
ATOM 2191 O O . ASP B 1 124 ? -12.26 -10.172 0.209 1 58.24 124 ASP B O 1
ATOM 2195 N N . SER B 1 125 ? -10.821 -9.754 1.805 1 75 125 SER B N 1
ATOM 2196 C CA . SER B 1 125 ? -10.703 -8.38 1.329 1 75 125 SER B CA 1
ATOM 2197 C C . SER B 1 125 ? -9.252 -8.023 1.023 1 75 125 SER B C 1
ATOM 2199 O O . SER B 1 125 ? -8.981 -7.198 0.149 1 75 125 SER B O 1
ATOM 2201 N N . ILE B 1 126 ? -8.291 -8.799 1.681 1 88.19 126 ILE B N 1
ATOM 2202 C CA . ILE B 1 126 ? -6.932 -8.276 1.587 1 88.19 126 ILE B CA 1
ATOM 2203 C C . ILE B 1 126 ? -5.939 -9.434 1.499 1 88.19 126 ILE B C 1
ATOM 2205 O O . ILE B 1 126 ? -6.073 -10.43 2.213 1 88.19 126 ILE B O 1
ATOM 2209 N N . ILE B 1 127 ? -4.95 -9.375 0.713 1 93.4 127 ILE B N 1
ATOM 2210 C CA . ILE B 1 127 ? -3.775 -10.239 0.683 1 93.4 127 ILE B CA 1
ATOM 2211 C C . ILE B 1 127 ? -2.508 -9.386 0.683 1 93.4 127 ILE B C 1
ATOM 2213 O O . ILE B 1 127 ? -2.391 -8.437 -0.097 1 93.4 127 ILE B O 1
ATOM 2217 N N . PHE B 1 128 ? -1.594 -9.659 1.59 1 96.48 128 PHE B N 1
ATOM 2218 C CA . PHE B 1 128 ? -0.301 -8.998 1.712 1 96.48 128 PHE B CA 1
ATOM 2219 C C . PHE B 1 128 ? 0.831 -10.018 1.72 1 96.48 128 PHE B C 1
ATOM 2221 O O . PHE B 1 128 ? 0.919 -10.849 2.627 1 96.48 128 PHE B O 1
ATOM 2228 N N . LEU B 1 129 ? 1.702 -9.954 0.727 1 97.99 129 LEU B N 1
ATOM 2229 C CA . LEU B 1 129 ? 2.748 -10.96 0.574 1 97.99 129 LEU B CA 1
ATOM 2230 C C . LEU B 1 129 ? 4.025 -10.337 0.021 1 97.99 129 LEU B C 1
ATOM 2232 O O . LEU B 1 129 ? 4.022 -9.18 -0.405 1 97.99 129 LEU B O 1
ATOM 2236 N N . ALA B 1 130 ? 5.077 -11.06 0.06 1 97.72 130 ALA B N 1
ATOM 2237 C CA . ALA B 1 130 ? 6.346 -10.674 -0.551 1 97.72 130 ALA B CA 1
ATOM 2238 C C . ALA B 1 130 ? 6.888 -11.788 -1.441 1 97.72 130 ALA B C 1
ATOM 2240 O O . ALA B 1 130 ? 6.791 -12.969 -1.098 1 97.72 130 ALA B O 1
ATOM 2241 N N . ILE B 1 131 ? 7.429 -11.459 -2.511 1 97.16 131 ILE B N 1
ATOM 2242 C CA . ILE B 1 131 ? 8.186 -12.328 -3.406 1 97.16 131 ILE B CA 1
ATOM 2243 C C . ILE B 1 131 ? 9.571 -11.734 -3.652 1 97.16 131 ILE B C 1
ATOM 2245 O O . ILE B 1 131 ? 9.706 -10.721 -4.342 1 97.16 131 ILE B O 1
ATOM 2249 N N . GLY B 1 132 ? 10.609 -12.398 -3.1 1 94.1 132 GLY B N 1
ATOM 2250 C CA . GLY B 1 132 ? 11.896 -11.724 -3.054 1 94.1 132 GLY B CA 1
ATOM 2251 C C . GLY B 1 132 ? 11.858 -10.416 -2.286 1 94.1 132 GLY B C 1
ATOM 2252 O O . GLY B 1 132 ? 11.418 -10.379 -1.135 1 94.1 132 GLY B O 1
ATOM 2253 N N . ASP B 1 133 ? 12.248 -9.361 -2.968 1 92.98 133 ASP B N 1
ATOM 2254 C CA . ASP B 1 133 ? 12.289 -8.063 -2.302 1 92.98 133 ASP B CA 1
ATOM 2255 C C . ASP B 1 133 ? 11.06 -7.227 -2.653 1 92.98 133 ASP B C 1
ATOM 2257 O O . ASP B 1 133 ? 10.931 -6.086 -2.205 1 92.98 133 ASP B O 1
ATOM 2261 N N . VAL B 1 134 ? 10.142 -7.808 -3.393 1 97.23 134 VAL B N 1
ATOM 2262 C CA . VAL B 1 134 ? 8.954 -7.075 -3.819 1 97.23 134 VAL B CA 1
ATOM 2263 C C . VAL B 1 134 ? 7.782 -7.41 -2.899 1 97.23 134 VAL B C 1
ATOM 2265 O O . VAL B 1 134 ? 7.451 -8.583 -2.708 1 97.23 134 VAL B O 1
ATOM 2268 N N . LYS B 1 135 ? 7.179 -6.433 -2.312 1 98.18 135 LYS B N 1
ATOM 2269 C CA . LYS B 1 135 ? 5.949 -6.583 -1.539 1 98.18 135 LYS B CA 1
ATOM 2270 C C . LYS B 1 135 ? 4.724 -6.241 -2.382 1 98.18 135 LYS B C 1
ATOM 2272 O O . LYS B 1 135 ? 4.755 -5.3 -3.178 1 98.18 135 LYS B O 1
ATOM 2277 N N . ILE B 1 136 ? 3.633 -6.992 -2.109 1 98.25 136 ILE B N 1
ATOM 2278 C CA . ILE B 1 136 ? 2.381 -6.807 -2.836 1 98.25 136 ILE B CA 1
ATOM 2279 C C . ILE B 1 136 ? 1.215 -6.757 -1.852 1 98.25 136 ILE B C 1
ATOM 2281 O O . ILE B 1 136 ? 1.072 -7.64 -1.003 1 98.25 136 ILE B O 1
ATOM 2285 N N . LEU B 1 137 ? 0.456 -5.759 -1.937 1 96.64 137 LEU B N 1
ATOM 2286 C CA . LEU B 1 137 ? -0.808 -5.67 -1.213 1 96.64 137 LEU B CA 1
ATOM 2287 C C . LEU B 1 137 ? -1.984 -5.588 -2.18 1 96.64 137 LEU B C 1
ATOM 2289 O O . LEU B 1 137 ? -2.053 -4.674 -3.005 1 96.64 137 LEU B O 1
ATOM 2293 N N . LEU B 1 138 ? -2.828 -6.524 -2.112 1 93.21 138 LEU B N 1
ATOM 2294 C CA . LEU B 1 138 ? -4.075 -6.525 -2.868 1 93.21 138 LEU B CA 1
ATOM 2295 C C . LEU B 1 138 ? -5.271 -6.316 -1.946 1 93.21 138 LEU B C 1
ATOM 2297 O O . LEU B 1 138 ? -5.357 -6.935 -0.883 1 93.21 138 LEU B O 1
ATOM 2301 N N . PHE B 1 139 ? -6.106 -5.422 -2.396 1 88.79 139 PHE B N 1
ATOM 2302 C CA . PHE B 1 139 ? -7.288 -5.177 -1.578 1 88.79 139 PHE B CA 1
ATOM 2303 C C . PHE B 1 139 ? -8.469 -4.759 -2.446 1 88.79 139 PHE B C 1
ATOM 2305 O O . PHE B 1 139 ? -8.285 -4.285 -3.568 1 88.79 139 PHE B O 1
ATOM 2312 N N . ARG B 1 140 ? -9.581 -4.958 -1.861 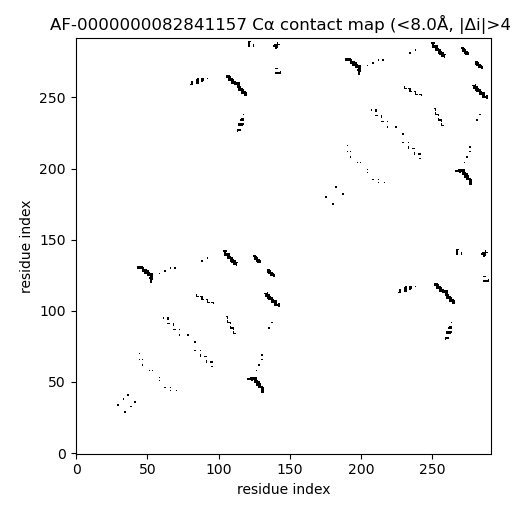1 83.25 140 ARG B N 1
ATOM 2313 C CA . ARG B 1 140 ? -10.813 -4.538 -2.521 1 83.25 140 ARG B CA 1
ATOM 2314 C C . ARG B 1 140 ? -11.429 -3.335 -1.814 1 83.25 140 ARG B C 1
ATOM 2316 O O . ARG B 1 140 ? -11.341 -3.215 -0.591 1 83.25 140 ARG B O 1
ATOM 2323 N N . THR B 1 141 ? -11.929 -2.444 -2.573 1 75.45 141 THR B N 1
ATOM 2324 C CA . THR B 1 141 ? -12.616 -1.289 -2.006 1 75.45 141 THR B CA 1
ATOM 2325 C C . THR B 1 141 ? -14.127 -1.419 -2.177 1 75.45 141 THR B C 1
ATOM 2327 O O . THR B 1 141 ? -14.596 -2.082 -3.105 1 75.45 141 THR B O 1
ATOM 2330 N N . PRO B 1 142 ? -14.94 -0.905 -1.092 1 61.96 142 PRO B N 1
ATOM 2331 C CA . PRO B 1 142 ? -16.399 -1.017 -1.173 1 61.96 142 PRO B CA 1
ATOM 2332 C C . PRO B 1 142 ? -16.974 -0.34 -2.414 1 61.96 142 PRO B C 1
ATOM 2334 O O . PRO B 1 142 ? -16.412 0.644 -2.902 1 61.96 142 PRO B O 1
ATOM 2337 N N . PHE B 1 143 ? -17.923 -1.074 -3.076 1 53.3 143 PHE B N 1
ATOM 2338 C CA . PHE B 1 143 ? -18.681 -0.459 -4.159 1 53.3 143 PHE B CA 1
ATOM 2339 C C . PHE B 1 143 ? -19.863 0.332 -3.611 1 53.3 143 PHE B C 1
ATOM 2341 O O . PHE B 1 143 ? -20.542 -0.118 -2.686 1 53.3 143 PHE B O 1
ATOM 2348 N N . GLU B 1 144 ? -19.767 1.67 -3.41 1 49.3 144 GLU B N 1
ATOM 2349 C CA . GLU B 1 144 ? -21.048 2.287 -3.08 1 49.3 144 GLU B CA 1
ATOM 2350 C C . GLU B 1 144 ? -22.035 2.161 -4.236 1 49.3 144 GLU B C 1
ATOM 2352 O O . GLU B 1 144 ? -21.728 2.545 -5.367 1 49.3 144 GLU B O 1
ATOM 2357 N N . ARG B 1 145 ? -22.894 1.198 -4.233 1 38.45 145 ARG B N 1
ATOM 2358 C CA . ARG B 1 145 ? -24.087 1.332 -5.062 1 38.45 145 ARG B CA 1
ATOM 2359 C C . ARG B 1 145 ? -24.756 2.685 -4.844 1 38.45 145 ARG B C 1
ATOM 2361 O O . ARG B 1 145 ? -25.037 3.068 -3.707 1 38.45 145 ARG B O 1
ATOM 2368 N N . LYS B 1 146 ? -24.525 3.64 -5.799 1 34.43 146 LYS B N 1
ATOM 2369 C CA . LYS B 1 146 ? -25.565 4.662 -5.881 1 34.43 146 LYS B CA 1
ATOM 2370 C C . LYS B 1 146 ? -26.953 4.03 -5.932 1 34.43 146 LYS B C 1
ATOM 2372 O O . LYS B 1 146 ? -27.145 2.991 -6.566 1 34.43 146 LYS B O 1
#

Sequence (292 aa):
MNLLTMMPWKRRSTTSELEAKSTSDSSKTLSLKEQIVSRRKSRLFDARIFYSDYGPDETRHIAKISRNIIENAMKTRYMSEEEFYKRLASEIQLEVGKYVRNVISTWSCVAGNNFSICTEAKADSIIFLAIGDVKILLFRTPFERKMNLLTMMPWKRRSTTSELEAKSTSDSSKTLSLKEQIVSRRKSRLFDARIFYSDYGPDETRHIAKISRNIIENAMKTRYMSEEEFYKRLASEIQLEVGKYVRNVISTWSCVAGNNFSICTEAKADSIIFLAIGDVKILLFRTPFERK

InterPro domains:
  IPR001372 Dynein light chain, type 1/2 [PF01221] (48-141)
  IPR001372 Dynein light chain,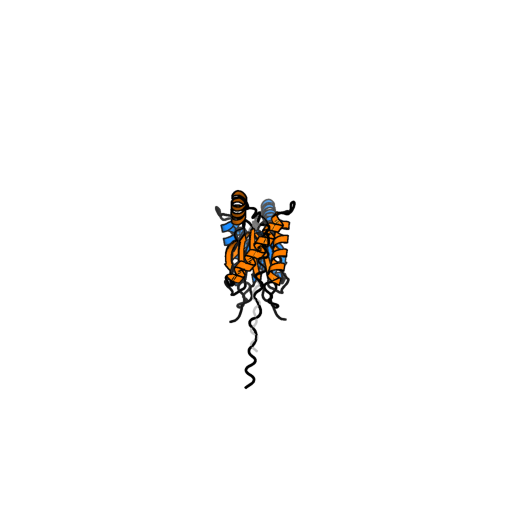 type 1/2 [SM01375] (42-141)
  IPR037177 Dynein light chain superfamily [G3DSA:3.30.740.10] (35-141)
  IPR037177 Dynein light chain superfamily [SSF54648] (41-142)

Foldseek 3Di:
DPPPPPPPPDPPPPPPPPPPPPPPPCPVPPPPVNVVVCVVVVVLFDKFWPDFLDDPVLLVVLSVQLSVLLVVLVVDPDDDQVRSQVSSQVSSQVVNCVVVPDVFWRKGKGKDQDDDDDDDDDHGAWTWMDTRRMIMIIGTDGRPDD/DPPPVPDDPDPPPPVPPPPPPPPPPPPVPPPPVNVVVCVVVVVLFDKFWPDFLDDPVLLVVLSVQLSVLLVVLVVDPDDDQVRSQVVSQVSSQVVNCVVVPDVFWRKGKGKDQDDDDDDDDDHGAWTWMDTRRMIMIIGTDGRPDD

Secondary structure (DSSP, 8-state):
-------------------------------HHHHHHHHHHHHHTPEEEEEESS-HHHHHHHHHHHHHHHHHHHTS-S--HHHHHHHHHHHHHHHHHHHS--TT-EEEEEEEEEEEEE----TTSEEEEEETTEEEEEEEE-----/-------------------------------HHHHHHHHHHHHHTPEEEEEESS-HHHHHHHHHHHHHHHHHHHT-S---HHHHHHHHHHHHHHHHHHHS--TT-EEEEEEEEEEEEE----TTSEEEEEETTEEEEEEEE-----

Nearest PDB structures (foldseek):
  8glv-assembly1_AQ  TM=8.516E-01  e=4.465E-07  Chlamydomonas reinhardtii
  8glv-assembly1_BP  TM=8.192E-01  e=4.195E-07  Chlamydomonas reinhardtii
  4d07-assembly1_A-2  TM=8.158E-01  e=3.479E-07  Homo sapiens
  3rjs-assembly1_A-2  TM=7.793E-01  e=2.561E-06  Toxoplasma gondii
  7kzn-assembly1_H  TM=7.991E-01  e=3.323E-04  Chlamydomonas reinhardtii

Organism: NCBI:txid2654633

Solvent-accessible surface area (backbone atoms only — not comparable to full-atom values): 16867 Å² total; per-residue (Å²): 129,89,74,76,78,75,74,82,76,79,78,77,71,80,72,74,80,74,77,73,74,74,75,77,74,76,68,76,67,67,46,68,61,52,48,46,48,46,46,52,54,44,60,49,49,43,72,47,77,77,43,65,38,53,55,70,70,58,46,50,49,52,49,49,55,45,43,54,51,52,59,56,53,68,69,59,85,91,64,54,71,67,56,47,20,36,50,48,8,43,52,45,26,53,56,50,43,66,67,59,74,48,93,67,47,55,52,25,15,35,16,26,62,43,63,30,67,29,73,65,94,43,84,64,36,41,39,32,36,29,41,56,70,40,33,40,38,38,36,35,40,50,59,77,79,125,134,84,79,76,80,75,74,82,78,80,79,79,71,81,73,76,81,75,79,75,76,78,76,79,77,79,70,76,69,70,47,68,63,53,50,47,48,46,47,52,55,44,60,50,49,44,71,47,76,77,45,64,39,52,54,70,69,57,46,50,50,52,49,49,55,45,44,53,52,51,59,57,55,69,69,57,87,86,64,54,70,65,58,46,19,38,49,48,9,45,53,44,27,55,56,48,43,65,66,59,73,49,94,68,45,55,52,24,15,36,15,26,63,43,64,29,65,28,73,66,94,42,84,64,36,42,37,31,34,30,41,56,72,40,33,39,37,39,37,35,39,51,59,77,78,127

Radius of gyration: 36.2 Å; Cα contacts (8 Å, |Δi|>4): 385; chains: 2; bounding box: 70×144×82 Å

pLDDT: mean 72.27, std 26.22, range [23.17, 98.63]